Protein AF-A0A538Q6Z3-F1 (afdb_monomer)

Solvent-accessible surface area (backbone atoms only — not comparable to full-atom values): 11369 Å² total; per-residue (Å²): 137,87,86,71,87,77,91,62,85,85,82,80,78,98,57,71,60,51,82,47,63,72,42,82,45,69,35,58,85,88,48,96,42,60,45,36,80,45,78,36,78,36,42,39,37,39,31,56,26,40,37,38,22,66,72,29,23,37,38,40,22,27,30,84,94,36,45,12,35,38,38,41,30,46,31,37,34,22,38,12,16,49,33,24,41,66,100,33,16,24,22,43,38,40,37,35,39,36,33,43,32,50,11,48,39,35,21,32,40,18,23,35,36,40,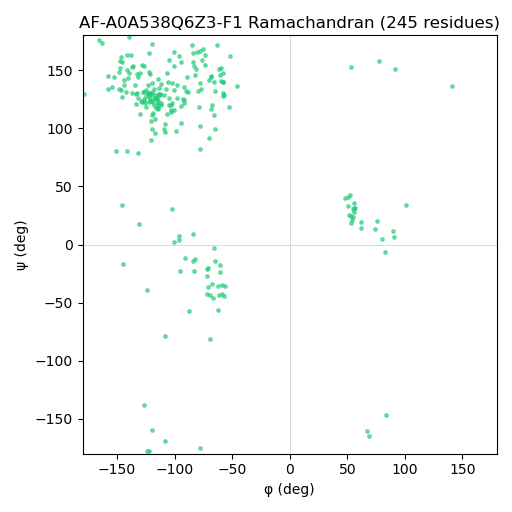36,41,31,46,27,38,37,30,50,15,16,35,96,80,27,27,35,31,36,30,26,21,86,36,92,91,35,39,9,35,42,36,40,32,49,25,38,32,31,50,10,38,22,25,36,35,35,21,32,26,19,42,44,40,38,10,38,94,94,53,55,3,52,24,36,28,33,70,12,52,29,21,23,34,36,43,32,59,96,56,25,33,59,59,29,36,38,18,63,31,34,35,34,49,68,36,99,76,22,38,88,80,6,36,55,97,60,82,43,76,48,69,34,64,36,78,81,46,76,54,29,47,56,24,26,39,70,77,26,30,41,32,49

Foldseek 3Di:
DDDDPPPDDPDDPPDQEDEAEAEEFEEDLVDPDESEEAEDLHEYEYENYEFHYAEAYYEFAYAQVRAYEYEYEQYEYENHAAEDDPVRHAHAYEYEAYEYEHYLEANEHEFYEYEYELYEQEHYHRPNYENHEAEYPDLVTAYEYEAANYEQAHALERYEWEARYAYECQDPVGANQYEQFHHFKESYEFYYPNTHLEYENANYAFYDPAPCHHNRRHNPDWDKDADQDDIDTRHNYHYHHNHIYTD

Structure (mmCIF, N/CA/C/O backbone):
data_AF-A0A538Q6Z3-F1
#
_entry.id   AF-A0A538Q6Z3-F1
#
loop_
_atom_site.group_PDB
_atom_site.id
_atom_site.type_symbol
_atom_site.label_atom_id
_atom_site.label_alt_id
_atom_site.label_comp_id
_atom_site.label_asym_id
_atom_site.label_entity_id
_atom_site.label_seq_id
_atom_site.pdbx_PDB_ins_code
_atom_site.Cartn_x
_atom_site.Cartn_y
_atom_site.Cartn_z
_atom_site.occupancy
_atom_site.B_iso_or_equiv
_atom_site.auth_seq_id
_atom_site.auth_comp_id
_atom_site.auth_asym_id
_atom_site.auth_atom_id
_atom_site.pdbx_PDB_model_num
ATOM 1 N N . MET A 1 1 ? -23.666 -18.437 18.361 1.00 37.28 1 MET A N 1
ATOM 2 C CA . MET A 1 1 ? -23.425 -17.323 17.423 1.00 37.28 1 MET A CA 1
ATOM 3 C C . MET A 1 1 ? -24.376 -16.200 17.809 1.00 37.28 1 MET A C 1
ATOM 5 O O . MET A 1 1 ? -25.579 -16.385 17.696 1.00 37.28 1 MET A O 1
ATOM 9 N N . ILE A 1 2 ? -23.875 -15.115 18.405 1.00 32.44 2 ILE A N 1
ATOM 10 C CA . ILE A 1 2 ? -24.708 -13.972 18.807 1.00 32.44 2 ILE A CA 1
ATOM 11 C C . ILE A 1 2 ? -24.554 -12.926 17.704 1.00 32.44 2 ILE A C 1
ATOM 13 O O . ILE A 1 2 ? -23.564 -12.204 17.684 1.00 32.44 2 ILE A O 1
ATOM 17 N N . SER A 1 3 ? -25.503 -12.872 16.772 1.00 36.25 3 SER A N 1
ATOM 18 C CA . SER A 1 3 ? -25.595 -11.756 15.828 1.00 36.25 3 SER A CA 1
ATOM 19 C C . SER A 1 3 ? -26.249 -10.582 16.557 1.00 36.25 3 SER A C 1
ATOM 21 O O . SER A 1 3 ? -27.366 -10.705 17.063 1.00 36.25 3 SER A O 1
ATOM 23 N N . ARG A 1 4 ? -25.534 -9.462 16.689 1.00 46.78 4 ARG A N 1
ATOM 24 C CA . ARG A 1 4 ? -26.108 -8.192 17.144 1.00 46.78 4 ARG A CA 1
ATOM 25 C C . ARG A 1 4 ? -26.081 -7.228 15.970 1.00 46.78 4 ARG A C 1
ATOM 27 O O . ARG A 1 4 ? -25.006 -6.913 15.472 1.00 46.78 4 ARG A O 1
ATOM 34 N N . ASN A 1 5 ? -27.245 -6.718 15.578 1.00 42.34 5 ASN A N 1
ATOM 35 C CA . ASN A 1 5 ? -27.321 -5.540 14.719 1.00 42.34 5 ASN A CA 1
ATOM 36 C C . ASN A 1 5 ? -26.751 -4.352 15.506 1.00 42.34 5 ASN A C 1
ATOM 38 O O . ASN A 1 5 ? -27.423 -3.799 16.378 1.00 42.34 5 ASN A O 1
ATOM 42 N N . LEU A 1 6 ? -25.490 -3.993 15.262 1.00 49.59 6 LEU A N 1
ATOM 43 C CA . LEU A 1 6 ? -24.857 -2.837 15.892 1.00 49.59 6 LEU A CA 1
ATOM 44 C C . LEU A 1 6 ? -25.342 -1.560 15.191 1.00 49.59 6 LEU A C 1
ATOM 46 O O . LEU A 1 6 ? -24.662 -1.008 14.339 1.00 49.59 6 LEU A O 1
ATOM 50 N N . ILE A 1 7 ? -26.523 -1.072 15.582 1.00 48.72 7 ILE A N 1
ATOM 51 C CA . ILE A 1 7 ? -26.983 0.305 15.290 1.00 48.72 7 ILE A CA 1
ATOM 52 C C . ILE A 1 7 ? -26.410 1.287 16.345 1.00 48.72 7 ILE A C 1
ATOM 54 O O . ILE A 1 7 ? -26.786 2.449 16.430 1.00 48.72 7 ILE A O 1
ATOM 58 N N . THR A 1 8 ? -25.483 0.834 17.194 1.00 53.69 8 THR A N 1
ATOM 59 C CA . THR A 1 8 ? -25.014 1.574 18.371 1.00 53.69 8 THR A CA 1
ATOM 60 C C . THR A 1 8 ? -23.509 1.793 18.344 1.00 53.69 8 THR A C 1
ATOM 62 O O . THR A 1 8 ? -22.743 0.837 18.224 1.00 53.69 8 THR A O 1
ATOM 65 N N . THR A 1 9 ? -23.089 3.039 18.566 1.00 57.22 9 THR A N 1
ATOM 66 C CA . THR A 1 9 ? -21.717 3.390 18.946 1.00 57.22 9 THR A CA 1
ATOM 67 C C . THR A 1 9 ? -21.293 2.570 20.166 1.00 57.22 9 THR A C 1
ATOM 69 O O . THR A 1 9 ? -21.881 2.709 21.239 1.00 57.22 9 THR A O 1
ATOM 72 N N . ILE A 1 10 ? -20.252 1.744 20.034 1.00 62.72 10 ILE A N 1
ATOM 73 C CA . ILE A 1 10 ? -19.578 1.146 21.193 1.00 62.72 10 ILE A CA 1
ATOM 74 C C . ILE A 1 10 ? -18.679 2.230 21.785 1.00 62.72 10 ILE A C 1
ATOM 76 O O . ILE A 1 10 ? -17.619 2.536 21.245 1.00 62.72 10 ILE A O 1
ATOM 80 N N . ASN A 1 11 ? -19.124 2.852 22.877 1.00 61.38 11 ASN A N 1
ATOM 81 C CA . ASN A 1 11 ? -18.321 3.834 23.596 1.00 61.38 11 ASN A CA 1
ATOM 82 C C . ASN A 1 11 ? -17.574 3.135 24.731 1.00 61.38 11 ASN A C 1
ATOM 84 O O . ASN A 1 11 ? -18.170 2.788 25.749 1.00 61.38 11 ASN A O 1
ATOM 88 N N . ALA A 1 12 ? -16.279 2.917 24.541 1.00 60.09 12 ALA A N 1
ATOM 89 C CA . ALA A 1 12 ? -15.432 2.304 25.544 1.00 60.09 12 ALA A CA 1
ATOM 90 C C . ALA A 1 12 ? -14.483 3.362 26.122 1.00 60.09 12 ALA A C 1
ATOM 92 O O . ALA A 1 12 ? -13.495 3.746 25.499 1.00 60.09 12 ALA A O 1
ATOM 93 N N . LYS A 1 13 ? -14.839 3.884 27.299 1.00 60.66 13 LYS A N 1
ATOM 94 C CA . LYS A 1 13 ? -14.057 4.890 28.029 1.00 60.66 13 LYS A CA 1
ATOM 95 C C . LYS A 1 13 ? -13.050 4.192 28.948 1.00 60.66 13 LYS A C 1
ATOM 97 O O . LYS A 1 13 ? -13.349 3.131 29.483 1.00 60.66 13 LYS A O 1
ATOM 102 N N . ASP A 1 14 ? -11.871 4.787 29.102 1.00 58.03 14 ASP A N 1
ATOM 103 C CA . ASP A 1 14 ? -10.833 4.388 30.070 1.00 58.03 14 ASP A CA 1
ATOM 104 C C . ASP A 1 14 ? -10.228 2.978 29.913 1.00 58.03 14 ASP A C 1
ATOM 106 O O . ASP A 1 14 ? -9.579 2.471 30.826 1.00 58.03 14 ASP A O 1
ATOM 110 N N . ILE A 1 15 ? -10.351 2.359 28.736 1.00 62.97 15 ILE A N 1
ATOM 111 C CA . ILE A 1 15 ? -9.642 1.115 28.403 1.00 62.97 15 ILE A CA 1
ATOM 112 C C . ILE A 1 15 ? -8.372 1.387 27.593 1.00 62.97 15 ILE A C 1
ATOM 114 O O . ILE A 1 15 ? -8.358 2.191 26.663 1.00 62.97 15 ILE A O 1
ATOM 118 N N . SER A 1 16 ? -7.284 0.693 27.935 1.00 73.94 16 SER A N 1
ATOM 119 C CA . SER A 1 16 ? -6.008 0.787 27.214 1.00 73.94 16 SER A CA 1
ATOM 120 C C . SER A 1 16 ? -6.049 0.110 25.842 1.00 73.94 16 SER A C 1
ATOM 122 O O . SER A 1 16 ? -5.291 0.500 24.954 1.00 73.94 16 SER A O 1
ATOM 124 N N . THR A 1 17 ? -6.912 -0.898 25.672 1.00 81.25 17 THR A N 1
ATOM 125 C CA . THR A 1 17 ? -7.113 -1.639 24.420 1.00 81.25 17 THR A CA 1
ATOM 126 C C . THR A 1 17 ? -8.573 -2.074 24.285 1.00 81.25 17 THR A C 1
ATOM 128 O O . THR A 1 17 ? -9.127 -2.629 25.233 1.00 81.25 17 THR A O 1
ATOM 131 N N . LEU A 1 18 ? -9.179 -1.862 23.113 1.00 85.00 18 LEU A N 1
ATOM 132 C CA . LEU A 1 18 ? -10.443 -2.497 22.717 1.00 85.00 18 LEU A CA 1
ATOM 133 C C . LEU A 1 18 ? -10.140 -3.629 21.733 1.00 85.00 18 LEU A C 1
ATOM 135 O O . LEU A 1 18 ? -9.593 -3.362 20.667 1.00 85.00 18 LEU A O 1
ATOM 139 N N . ASP A 1 19 ? -10.507 -4.860 22.083 1.00 88.75 19 ASP A N 1
ATOM 140 C CA . ASP A 1 19 ? -10.261 -6.052 21.268 1.00 88.75 19 ASP A CA 1
ATOM 141 C C . ASP A 1 19 ? -11.582 -6.659 20.773 1.00 88.75 19 ASP A C 1
ATOM 143 O O . ASP A 1 19 ? -12.448 -7.028 21.570 1.00 88.75 19 ASP A O 1
ATOM 147 N N . VAL A 1 20 ? -11.742 -6.741 19.452 1.00 89.19 20 VAL A N 1
ATOM 148 C CA . VAL A 1 20 ? -12.879 -7.367 18.772 1.00 89.19 20 VAL A CA 1
ATOM 149 C C . VAL A 1 20 ? -12.367 -8.587 18.014 1.00 89.19 20 VAL A C 1
ATOM 151 O O . VAL A 1 20 ? -11.491 -8.479 17.157 1.00 89.19 20 VAL A O 1
ATOM 154 N N . THR A 1 21 ? -12.917 -9.764 18.314 1.00 92.69 21 THR A N 1
ATOM 155 C CA . THR A 1 21 ? -12.466 -11.031 17.721 1.00 92.69 21 THR A CA 1
ATOM 156 C C . THR A 1 21 ? -13.636 -11.869 17.229 1.00 92.69 21 THR A C 1
ATOM 158 O O . THR A 1 21 ? -14.700 -11.846 17.848 1.00 92.69 21 THR A O 1
ATOM 161 N N . ASN A 1 22 ? -13.431 -12.627 16.144 1.00 92.50 22 ASN A N 1
ATOM 162 C CA . ASN A 1 22 ? -14.432 -13.540 15.574 1.00 92.50 22 ASN A CA 1
ATOM 163 C C . ASN A 1 22 ? -15.787 -12.856 15.318 1.00 92.50 22 ASN A C 1
ATOM 165 O O . ASN A 1 22 ? -16.841 -13.396 15.660 1.00 92.50 22 ASN A O 1
ATOM 169 N N . ALA A 1 23 ? -15.743 -11.633 14.785 1.00 88.44 23 ALA A N 1
ATOM 170 C CA . ALA A 1 23 ? -16.921 -10.816 14.545 1.00 88.44 23 ALA A CA 1
ATOM 171 C C . ALA A 1 23 ? -17.261 -10.757 13.054 1.00 88.44 23 ALA A C 1
ATOM 173 O O . ALA A 1 23 ? -16.376 -10.582 12.219 1.00 88.44 23 ALA A O 1
ATOM 174 N N . ASP A 1 24 ? -18.554 -10.811 12.747 1.00 89.25 24 ASP A N 1
ATOM 175 C CA . ASP A 1 24 ? -19.093 -10.491 11.427 1.00 89.25 24 ASP A CA 1
ATOM 176 C C . ASP A 1 24 ? -19.805 -9.139 11.510 1.00 89.25 24 ASP A C 1
ATOM 178 O O . ASP A 1 24 ? -20.818 -8.991 12.198 1.00 89.25 24 ASP A O 1
ATOM 182 N N . ILE A 1 25 ? -19.249 -8.132 10.840 1.00 85.88 25 ILE A N 1
ATOM 183 C CA . ILE A 1 25 ? -19.737 -6.753 10.864 1.00 85.88 25 ILE A CA 1
ATOM 184 C C . ILE A 1 25 ? -20.239 -6.409 9.467 1.00 85.88 25 ILE A C 1
ATOM 186 O O . ILE A 1 25 ? -19.484 -6.398 8.499 1.00 85.88 25 ILE A O 1
ATOM 190 N N . THR A 1 26 ? -21.528 -6.116 9.349 1.00 84.94 26 THR A N 1
ATOM 191 C CA . THR A 1 26 ? -22.151 -5.757 8.071 1.00 84.94 26 THR A CA 1
ATOM 192 C C . THR A 1 26 ? -22.791 -4.382 8.190 1.00 84.94 26 THR A C 1
ATOM 194 O O . THR A 1 26 ? -23.576 -4.148 9.109 1.00 84.94 26 THR A O 1
ATOM 197 N N . ALA A 1 27 ? -22.454 -3.468 7.280 1.00 78.75 27 ALA A N 1
ATOM 198 C CA . ALA A 1 27 ? -23.147 -2.188 7.176 1.00 78.75 27 ALA A CA 1
ATOM 199 C C . ALA A 1 27 ? -24.582 -2.394 6.675 1.00 78.75 27 ALA A C 1
ATOM 201 O O . ALA A 1 27 ? -24.832 -3.245 5.821 1.00 78.75 27 ALA A O 1
ATOM 202 N N . ASP A 1 28 ? -25.522 -1.579 7.160 1.00 75.69 28 ASP A N 1
ATOM 203 C CA . ASP A 1 28 ? -26.875 -1.563 6.599 1.00 75.69 28 ASP A CA 1
ATOM 204 C C . ASP A 1 28 ? -26.817 -0.996 5.165 1.00 75.69 28 ASP A C 1
ATOM 206 O O . ASP A 1 28 ? -26.417 0.158 4.995 1.00 75.69 28 ASP A O 1
ATOM 210 N N . PRO A 1 29 ? -27.229 -1.752 4.128 1.00 71.81 29 PRO A N 1
ATOM 211 C CA . PRO A 1 29 ? -27.214 -1.292 2.737 1.00 71.81 29 PRO A CA 1
ATOM 212 C C . PRO A 1 29 ? -28.089 -0.061 2.481 1.00 71.81 29 PRO A C 1
ATOM 214 O O . PRO A 1 29 ? -27.907 0.622 1.477 1.00 71.81 29 PRO A O 1
ATOM 217 N N . ARG A 1 30 ? -29.029 0.244 3.381 1.00 73.25 30 ARG A N 1
ATOM 218 C CA . ARG A 1 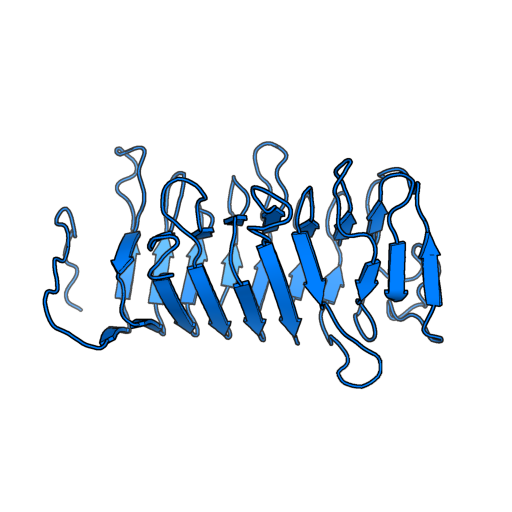30 ? -29.896 1.429 3.306 1.00 73.25 30 ARG A CA 1
ATOM 219 C C . ARG A 1 30 ? -29.235 2.675 3.892 1.00 73.25 30 ARG A C 1
ATOM 221 O O . ARG A 1 30 ? -29.725 3.779 3.672 1.00 73.25 30 ARG A O 1
ATOM 228 N N . CYS A 1 31 ? -28.139 2.506 4.626 1.00 64.94 31 CYS A N 1
ATOM 229 C CA . CYS A 1 31 ? -27.370 3.590 5.211 1.00 64.94 31 CYS A CA 1
ATOM 230 C C . CYS A 1 31 ? -26.10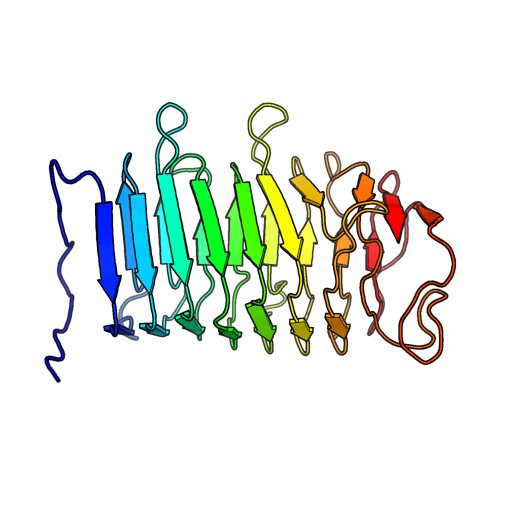5 3.812 4.378 1.00 64.94 31 CYS A C 1
ATOM 232 O O . CYS A 1 31 ? -25.212 2.965 4.321 1.00 64.94 31 CYS A O 1
ATOM 234 N N . ALA A 1 32 ? -25.996 4.987 3.758 1.00 63.78 32 ALA A N 1
ATOM 235 C CA . ALA A 1 32 ? -24.727 5.456 3.217 1.00 63.78 32 ALA A CA 1
ATOM 236 C C . ALA A 1 32 ? -23.811 5.796 4.404 1.00 63.78 32 ALA A C 1
ATOM 238 O O . ALA A 1 32 ? -23.893 6.882 4.972 1.00 63.78 32 ALA A O 1
ATOM 239 N N . GLY A 1 33 ? -23.006 4.834 4.852 1.00 64.50 33 GLY A N 1
ATOM 240 C CA . GLY A 1 33 ? -22.232 4.987 6.077 1.00 64.50 33 GLY A CA 1
ATOM 241 C C . GLY A 1 33 ? -21.125 3.958 6.242 1.00 64.50 33 GLY A C 1
ATOM 242 O O . GLY A 1 33 ? -20.954 3.047 5.432 1.00 64.50 33 GLY A O 1
ATOM 243 N N . LEU A 1 34 ? -20.358 4.151 7.312 1.00 73.56 34 LEU A N 1
ATOM 244 C CA . LEU A 1 34 ? -19.268 3.268 7.701 1.00 73.56 34 LEU A CA 1
ATOM 245 C C . LEU A 1 34 ? -19.817 2.019 8.387 1.00 73.56 34 LEU A C 1
ATOM 247 O O . LEU A 1 34 ? -20.696 2.136 9.239 1.00 73.56 34 LEU A O 1
ATOM 251 N N . ALA A 1 35 ? -19.260 0.844 8.081 1.00 78.12 35 ALA A N 1
ATOM 252 C CA . ALA A 1 35 ? -19.557 -0.363 8.861 1.00 78.12 35 ALA A CA 1
ATOM 253 C C . ALA A 1 35 ? -18.981 -0.257 10.285 1.00 78.12 35 ALA A C 1
ATOM 255 O O . ALA A 1 35 ? -19.568 -0.745 11.248 1.00 78.12 35 ALA A O 1
ATOM 256 N N . LEU A 1 36 ? -17.830 0.407 10.415 1.00 81.38 36 LEU A N 1
ATOM 257 C CA . LEU A 1 36 ? -17.123 0.613 11.666 1.00 81.38 36 LEU A CA 1
ATOM 258 C C . LEU A 1 36 ? -16.427 1.981 11.666 1.00 81.38 36 LEU A C 1
ATOM 260 O O . LEU A 1 36 ? -15.642 2.292 10.773 1.00 81.38 36 LEU A O 1
ATOM 264 N N . SER A 1 37 ? -16.675 2.786 12.697 1.00 82.31 37 SER A N 1
ATOM 265 C CA . SER A 1 37 ? -15.920 4.014 12.965 1.00 82.31 37 SER A CA 1
ATOM 266 C C . SER A 1 37 ? -15.231 3.895 14.320 1.00 82.31 37 SER A C 1
ATOM 268 O O . SER A 1 37 ? -15.875 3.645 15.340 1.00 82.31 37 SER A O 1
ATOM 270 N N . VAL A 1 38 ? -13.909 4.040 14.319 1.00 81.00 38 VAL A N 1
ATOM 271 C CA . VAL A 1 38 ? -13.043 3.920 15.488 1.00 81.00 38 VAL A CA 1
ATOM 272 C C . VAL A 1 38 ? -12.414 5.278 15.761 1.00 81.00 38 VAL A C 1
ATOM 274 O O . VAL A 1 38 ? -11.623 5.792 14.964 1.00 81.00 38 VAL A O 1
ATOM 277 N N . LYS A 1 39 ? -12.738 5.836 16.927 1.00 79.94 39 LYS A N 1
ATOM 278 C CA . LYS A 1 39 ? -12.106 7.040 17.460 1.00 79.94 39 LYS A CA 1
ATOM 279 C C . LYS A 1 39 ? -11.456 6.710 18.792 1.00 79.94 39 LYS A C 1
ATOM 281 O O . LYS A 1 39 ? -12.151 6.404 19.757 1.00 79.94 39 LYS A O 1
ATOM 286 N N . THR A 1 40 ? -10.130 6.731 18.838 1.00 75.69 40 THR A N 1
ATOM 287 C CA . THR A 1 40 ? -9.383 6.293 20.020 1.00 75.69 40 THR A CA 1
ATOM 288 C C . THR A 1 40 ? -8.031 6.994 20.119 1.00 75.69 40 THR A C 1
ATOM 290 O O . THR A 1 40 ? -7.380 7.239 19.110 1.00 75.69 40 THR A O 1
ATOM 293 N N . SER A 1 41 ? -7.602 7.295 21.346 1.00 74.00 41 SER A N 1
ATOM 294 C CA . SER A 1 41 ? -6.217 7.671 21.688 1.00 74.00 41 SER A CA 1
ATOM 295 C C . SER A 1 41 ? -5.400 6.473 22.197 1.00 74.00 41 SER A C 1
ATOM 297 O O . SER A 1 41 ? -4.267 6.616 22.661 1.00 74.00 41 SER A O 1
ATOM 299 N N . LYS A 1 42 ? -6.013 5.287 22.174 1.00 82.88 42 LYS A N 1
ATOM 300 C CA . LYS A 1 42 ? -5.523 4.008 22.692 1.00 82.88 42 LYS A CA 1
ATOM 301 C C . LYS A 1 42 ? -5.528 2.964 21.573 1.00 82.88 42 LYS A C 1
ATOM 303 O O . LYS A 1 42 ? -5.861 3.280 20.434 1.00 82.88 42 LYS A O 1
ATOM 308 N N . MET A 1 43 ? -5.157 1.723 21.876 1.00 87.56 43 MET A N 1
ATOM 309 C CA . MET A 1 43 ? -5.089 0.673 20.861 1.00 87.56 43 MET A CA 1
ATOM 310 C C . MET A 1 43 ? -6.476 0.091 20.553 1.00 87.56 43 MET A C 1
ATOM 312 O O . MET A 1 43 ? -7.226 -0.277 21.455 1.00 87.56 43 MET A O 1
ATOM 316 N N . PHE A 1 44 ? -6.810 -0.024 19.272 1.00 89.75 44 PHE A N 1
ATOM 317 C CA . PHE A 1 44 ? -7.927 -0.831 18.786 1.00 89.75 44 PHE A CA 1
ATOM 318 C C . PHE A 1 44 ? -7.394 -2.086 18.091 1.00 89.75 44 PHE A C 1
ATOM 320 O O . PHE A 1 44 ? -6.476 -2.000 17.278 1.00 89.75 44 PHE A O 1
ATOM 327 N N . MET A 1 45 ? -7.965 -3.248 18.385 1.00 92.62 45 MET A N 1
ATOM 328 C CA . MET A 1 45 ? -7.626 -4.504 17.726 1.00 92.62 45 MET A CA 1
ATOM 329 C C . MET A 1 45 ? -8.877 -5.147 17.135 1.00 92.62 45 MET A C 1
ATOM 331 O O . MET A 1 45 ? -9.894 -5.281 17.812 1.00 92.62 45 MET A O 1
ATOM 335 N N . LEU A 1 46 ? -8.773 -5.580 15.881 1.00 92.31 46 LEU A N 1
ATOM 336 C CA . LEU A 1 46 ? -9.769 -6.398 15.202 1.00 92.31 46 LEU A CA 1
ATOM 337 C C . LEU A 1 46 ? -9.089 -7.653 14.659 1.00 92.31 46 LEU A C 1
ATOM 339 O O . LEU A 1 46 ? -8.133 -7.545 13.892 1.00 92.31 46 LEU A O 1
ATOM 343 N N . LYS A 1 47 ? -9.550 -8.838 15.063 1.00 96.19 47 LYS A N 1
ATOM 344 C CA . LYS A 1 47 ? -8.903 -10.110 14.708 1.00 96.19 47 LYS A CA 1
ATOM 345 C C . LYS A 1 47 ? -9.903 -11.136 14.194 1.00 96.19 47 LYS A C 1
ATOM 347 O O . LYS A 1 47 ? -11.012 -11.221 14.723 1.00 96.19 47 LYS A O 1
ATOM 352 N N . ASN A 1 48 ? -9.498 -11.959 13.228 1.00 96.44 48 ASN A N 1
ATOM 353 C CA . ASN A 1 48 ? -10.271 -13.116 12.754 1.00 96.44 48 ASN A CA 1
ATOM 354 C C . ASN A 1 48 ? -11.725 -12.759 12.411 1.00 96.44 48 ASN A C 1
ATOM 356 O O . ASN A 1 48 ? -12.654 -13.444 12.826 1.00 96.44 48 ASN A O 1
ATOM 360 N N . SER A 1 49 ? -11.932 -11.612 11.773 1.00 93.94 49 SER A N 1
ATOM 361 C CA . SER A 1 49 ? -13.261 -11.023 11.601 1.00 93.94 49 SER A CA 1
ATOM 362 C C . SER A 1 49 ? -13.586 -10.807 10.126 1.00 93.94 49 SER A C 1
ATOM 364 O O . SER A 1 49 ? -12.703 -10.827 9.264 1.00 93.94 49 SER A O 1
ATOM 366 N N . SER A 1 50 ? -14.857 -10.573 9.822 1.00 91.94 50 SER A N 1
ATOM 367 C CA . SER A 1 50 ? -15.305 -10.136 8.506 1.00 91.94 50 SER A CA 1
ATOM 368 C C . SER A 1 50 ? -16.002 -8.781 8.604 1.00 91.94 50 SER A C 1
ATOM 370 O O . SER A 1 50 ? -16.739 -8.499 9.550 1.00 91.94 50 SER A O 1
ATOM 372 N N . ILE A 1 51 ? -15.726 -7.912 7.635 1.00 88.00 51 ILE A N 1
ATOM 373 C CA . ILE A 1 51 ? -16.381 -6.621 7.476 1.00 88.00 51 ILE A CA 1
ATOM 374 C C . ILE A 1 51 ? -16.880 -6.506 6.042 1.00 88.00 51 ILE A C 1
ATOM 376 O O . ILE A 1 51 ? -16.105 -6.571 5.084 1.00 88.00 51 ILE A O 1
ATOM 380 N N . VAL A 1 52 ? -18.183 -6.295 5.903 1.00 87.25 52 VAL A N 1
ATOM 381 C CA . VAL A 1 52 ? -18.846 -6.024 4.628 1.00 87.25 52 VAL A CA 1
ATOM 382 C C . VAL A 1 52 ? -19.485 -4.645 4.726 1.00 87.25 52 VAL A C 1
ATOM 384 O O . VAL A 1 52 ? -20.401 -4.434 5.519 1.00 87.25 52 VAL A O 1
ATOM 387 N N . GLY A 1 53 ? -18.983 -3.685 3.956 1.00 77.44 53 GLY A N 1
ATOM 388 C CA . GLY A 1 53 ? -19.535 -2.328 3.927 1.00 77.44 53 GLY A CA 1
ATOM 389 C C . GLY A 1 53 ? -20.283 -2.008 2.632 1.00 77.44 53 GLY A C 1
ATOM 390 O O . GLY A 1 53 ? -20.567 -2.894 1.828 1.00 77.44 53 GLY A O 1
ATOM 391 N N . THR A 1 54 ? -20.611 -0.725 2.452 1.00 72.81 54 THR A N 1
ATOM 392 C CA . THR A 1 54 ? -21.366 -0.210 1.290 1.00 72.81 54 THR A CA 1
ATOM 393 C C . THR A 1 54 ? -20.618 0.902 0.548 1.00 72.81 54 THR A C 1
ATOM 395 O O . THR A 1 54 ? -20.629 0.935 -0.680 1.00 72.81 54 THR A O 1
ATOM 398 N N . TYR A 1 55 ? -19.941 1.804 1.277 1.00 62.62 55 TYR A N 1
ATOM 399 C CA . TYR A 1 55 ? -19.166 2.913 0.687 1.00 62.62 55 TYR A CA 1
ATOM 400 C C . TYR A 1 55 ? -17.873 3.275 1.464 1.00 62.62 55 TYR A C 1
ATOM 402 O O . TYR A 1 55 ? -16.964 3.871 0.889 1.00 62.62 55 TYR A O 1
ATOM 410 N N . GLY A 1 56 ? -17.735 2.841 2.727 1.00 64.62 56 GLY A N 1
ATOM 411 C CA . GLY A 1 56 ? -16.486 2.815 3.510 1.00 64.62 56 GLY A CA 1
ATOM 412 C C . GLY A 1 56 ? -16.586 1.795 4.659 1.00 64.62 56 GLY A C 1
ATOM 413 O O . GLY A 1 56 ? -17.624 1.710 5.310 1.00 64.62 56 GLY A O 1
ATOM 414 N N . ALA A 1 57 ? -15.571 0.951 4.873 1.00 68.25 57 ALA A N 1
ATOM 415 C CA . ALA A 1 57 ? -15.696 -0.200 5.777 1.00 68.25 57 ALA A CA 1
ATOM 416 C C . ALA A 1 57 ? -15.362 0.219 7.198 1.00 68.25 57 ALA A C 1
ATOM 418 O O . ALA A 1 57 ? -16.150 0.080 8.127 1.00 68.25 57 ALA A O 1
ATOM 419 N N . ILE A 1 58 ? -14.151 0.740 7.333 1.00 81.88 58 ILE A N 1
ATOM 420 C CA . ILE A 1 58 ? -13.513 1.022 8.602 1.00 81.88 58 ILE A CA 1
ATOM 421 C C . ILE A 1 58 ? -12.946 2.421 8.481 1.00 81.88 58 ILE A C 1
ATOM 423 O O . ILE A 1 58 ? -12.107 2.660 7.617 1.00 81.88 58 ILE A O 1
ATOM 427 N N . GLN A 1 59 ? -13.368 3.324 9.353 1.00 85.75 59 GLN A N 1
ATOM 428 C CA . GLN A 1 59 ? -12.665 4.579 9.573 1.00 85.75 59 GLN A CA 1
ATOM 429 C C . GLN A 1 59 ? -11.916 4.493 10.895 1.00 85.75 59 GLN A C 1
ATOM 431 O O . GLN A 1 59 ? -12.524 4.211 11.925 1.00 85.75 59 GLN A O 1
ATOM 436 N N . ILE A 1 60 ? -10.612 4.750 10.877 1.00 85.00 60 ILE A N 1
ATOM 437 C CA . ILE A 1 60 ? -9.796 4.874 12.089 1.00 85.00 60 ILE A CA 1
ATOM 438 C C . ILE A 1 60 ? -9.281 6.305 12.172 1.00 85.00 60 ILE A C 1
ATOM 440 O O . ILE A 1 60 ? -8.694 6.819 11.221 1.00 85.00 60 ILE A O 1
ATOM 444 N N . SER A 1 61 ? -9.524 6.936 13.317 1.00 78.62 61 SER A N 1
ATOM 445 C CA . SER A 1 61 ? -9.319 8.369 13.517 1.00 78.62 61 SER A CA 1
ATOM 446 C C . SER A 1 61 ? -8.819 8.706 14.919 1.00 78.62 61 SER A C 1
ATOM 448 O O . SER A 1 61 ? -9.312 8.158 15.909 1.00 78.62 61 SER A O 1
ATOM 450 N N . GLY A 1 62 ? -7.848 9.616 15.005 1.00 77.56 62 GLY A N 1
ATOM 451 C CA . GLY A 1 62 ? -7.273 10.139 16.246 1.00 77.56 62 GLY A CA 1
ATOM 452 C C . GLY A 1 62 ? -7.309 11.669 16.312 1.00 77.56 62 GLY A C 1
ATOM 453 O O . GLY A 1 62 ? -8.296 12.317 15.974 1.00 77.56 62 GLY A O 1
ATOM 454 N N . THR A 1 63 ? -6.230 12.274 16.791 1.00 75.88 63 THR A N 1
ATOM 455 C CA . THR A 1 63 ? -5.952 13.713 16.667 1.00 75.88 63 THR A CA 1
ATOM 456 C C . THR A 1 63 ? -4.476 13.905 16.330 1.00 75.88 63 THR A C 1
ATOM 458 O O . THR A 1 63 ? -3.670 13.002 16.542 1.00 75.88 63 THR A O 1
ATOM 461 N N . ALA A 1 64 ? -4.081 15.084 15.839 1.00 74.31 64 ALA A N 1
ATOM 462 C CA . ALA A 1 64 ? -2.664 15.374 15.579 1.00 74.31 64 ALA A CA 1
ATOM 463 C C . ALA A 1 64 ? -1.779 15.187 16.830 1.00 74.31 64 ALA A C 1
ATOM 465 O O . ALA A 1 64 ? -0.661 14.692 16.735 1.00 74.31 64 ALA A O 1
ATOM 466 N N . SER A 1 65 ? -2.303 15.524 18.013 1.00 77.19 65 SER A N 1
ATOM 467 C CA . SER A 1 65 ? -1.624 15.341 19.302 1.00 77.19 65 SER A CA 1
ATOM 468 C C . SER A 1 65 ? -1.743 13.927 19.883 1.00 77.19 65 SER A C 1
ATOM 470 O O . SER A 1 65 ? -1.047 13.598 20.841 1.00 77.19 65 SER A O 1
ATOM 472 N N . SER A 1 66 ? -2.629 13.090 19.342 1.00 81.44 66 SER A N 1
ATOM 473 C CA . SER A 1 66 ? -2.866 11.725 19.805 1.00 81.44 66 SER A CA 1
ATOM 474 C C . SER A 1 66 ? -3.332 10.852 18.633 1.00 81.44 66 SER A C 1
ATOM 476 O O . SER A 1 66 ? -4.536 10.635 18.457 1.00 81.44 66 SER A O 1
ATOM 478 N N . PRO A 1 67 ? -2.390 10.383 17.791 1.00 83.38 67 PRO A N 1
ATOM 479 C CA . PRO A 1 67 ? -2.722 9.537 16.656 1.00 83.38 67 PRO A CA 1
ATOM 480 C C . PRO A 1 67 ? -3.453 8.275 17.115 1.00 83.38 67 PRO A C 1
ATOM 482 O O . PRO A 1 67 ? -3.071 7.662 18.118 1.00 83.38 67 PRO A O 1
ATOM 485 N N . ALA A 1 68 ? -4.475 7.859 16.369 1.00 86.44 68 ALA A N 1
ATOM 486 C CA . ALA A 1 68 ? -5.141 6.595 16.657 1.00 86.44 68 ALA A CA 1
ATOM 487 C C . ALA A 1 68 ? -4.203 5.430 16.366 1.00 86.44 68 ALA A C 1
ATOM 489 O O . ALA A 1 68 ? -3.441 5.466 15.402 1.00 86.44 68 ALA A O 1
ATOM 490 N N . GLN A 1 69 ? -4.279 4.382 17.179 1.00 89.44 69 GLN A N 1
ATOM 491 C CA . GLN A 1 69 ? -3.490 3.173 16.982 1.00 89.44 69 GLN A CA 1
ATOM 492 C C . GLN A 1 69 ? -4.425 1.997 16.755 1.00 89.44 69 GLN A C 1
ATOM 494 O O . GLN A 1 69 ? -5.318 1.748 17.565 1.00 89.44 69 GLN A O 1
ATOM 499 N N . ALA A 1 70 ? -4.221 1.271 15.661 1.00 91.31 70 ALA A N 1
ATOM 500 C CA . ALA A 1 70 ? -5.061 0.138 15.317 1.00 91.31 70 ALA A CA 1
ATOM 501 C C . ALA A 1 70 ? -4.261 -1.036 14.748 1.00 91.31 70 ALA A C 1
ATOM 503 O O . ALA A 1 70 ? -3.314 -0.860 13.977 1.00 91.31 70 ALA A O 1
ATOM 504 N N . MET A 1 71 ? -4.688 -2.245 15.101 1.00 94.50 71 MET A N 1
ATOM 505 C CA . MET A 1 71 ? -4.224 -3.490 14.503 1.00 94.50 71 MET A CA 1
ATOM 506 C C . MET A 1 71 ? -5.405 -4.264 13.927 1.00 94.50 71 MET A C 1
ATOM 508 O O . MET A 1 71 ? -6.393 -4.506 14.616 1.00 94.50 71 MET A O 1
ATOM 512 N N . ILE A 1 72 ? -5.283 -4.677 12.671 1.00 94.31 72 ILE A N 1
ATOM 513 C CA . ILE A 1 72 ? -6.248 -5.539 11.990 1.00 94.31 72 ILE A CA 1
ATOM 514 C C . ILE A 1 72 ? -5.519 -6.828 11.617 1.00 94.31 72 ILE A C 1
ATOM 516 O O . ILE A 1 72 ? -4.520 -6.787 10.906 1.00 94.31 72 ILE A O 1
ATOM 520 N N . ILE A 1 73 ? -5.976 -7.971 12.118 1.00 98.06 73 ILE A N 1
ATOM 521 C CA . ILE A 1 73 ? -5.287 -9.255 11.950 1.00 98.06 73 ILE A CA 1
ATOM 522 C C . ILE A 1 73 ? -6.262 -10.273 11.371 1.00 98.06 73 ILE A C 1
ATOM 524 O O . ILE A 1 73 ? -7.389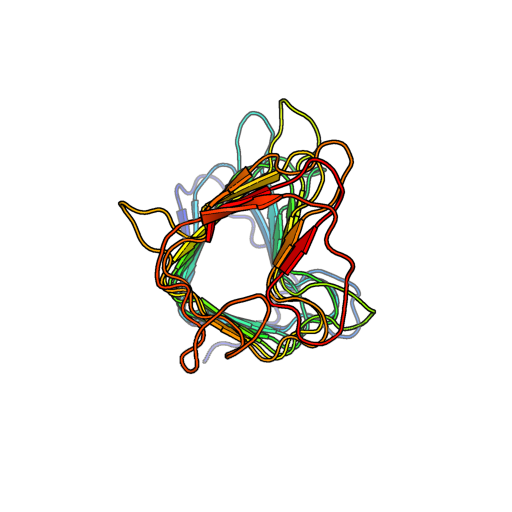 -10.383 11.853 1.00 98.06 73 ILE A O 1
ATOM 528 N N . ASP A 1 74 ? -5.854 -10.987 10.324 1.00 98.12 74 ASP A N 1
ATOM 529 C CA . ASP A 1 74 ? -6.612 -12.092 9.722 1.00 98.12 74 ASP A CA 1
ATOM 530 C C . ASP A 1 74 ? -8.086 -11.741 9.473 1.00 98.12 74 ASP A C 1
ATOM 532 O O . ASP A 1 74 ? -9.008 -12.516 9.715 1.00 98.12 74 ASP A O 1
ATOM 536 N N . THR A 1 75 ? -8.309 -10.505 9.029 1.00 94.88 75 THR A N 1
ATOM 537 C CA . THR A 1 75 ? -9.640 -9.934 8.838 1.00 94.88 75 THR A CA 1
ATOM 538 C C . THR A 1 75 ? -9.911 -9.732 7.360 1.00 94.88 75 THR A C 1
ATOM 540 O O . THR A 1 75 ? -9.051 -9.280 6.600 1.00 94.88 75 THR A O 1
ATOM 543 N N . THR A 1 76 ? -11.128 -10.064 6.952 1.00 94.44 76 THR A N 1
ATOM 544 C CA . THR A 1 76 ? -11.604 -9.855 5.589 1.00 94.44 76 THR A CA 1
ATOM 545 C C . THR A 1 76 ? -12.421 -8.571 5.517 1.00 94.44 76 THR A C 1
ATOM 547 O O . THR A 1 76 ? -13.373 -8.408 6.269 1.00 94.44 76 THR A O 1
ATOM 550 N N . VAL A 1 77 ? -12.072 -7.670 4.604 1.00 91.69 77 VAL A N 1
ATOM 551 C CA . VAL A 1 77 ? -12.753 -6.395 4.362 1.00 91.69 77 VAL A CA 1
ATOM 552 C C . VAL A 1 77 ? -13.232 -6.359 2.915 1.00 91.69 77 VAL A C 1
ATOM 554 O O . VAL A 1 77 ? -12.433 -6.547 1.993 1.00 91.69 77 VAL A O 1
ATOM 557 N N . SER A 1 78 ? -14.532 -6.142 2.716 1.00 90.19 78 SER A N 1
ATOM 558 C CA . SER A 1 78 ? -15.137 -6.196 1.386 1.00 90.19 78 SER A CA 1
ATOM 559 C C . SER A 1 78 ? -16.291 -5.239 1.151 1.00 90.19 78 SER A C 1
ATOM 561 O O . SER A 1 78 ? -16.902 -4.732 2.096 1.00 90.19 78 SER A O 1
ATOM 563 N N . ASN A 1 79 ? -16.579 -5.004 -0.136 1.00 82.06 79 ASN A N 1
ATOM 564 C CA . ASN A 1 79 ? -17.592 -4.057 -0.621 1.00 82.06 79 ASN A CA 1
ATOM 565 C C . ASN A 1 79 ? -17.394 -2.636 -0.062 1.00 82.06 79 ASN A C 1
ATOM 567 O O . ASN A 1 79 ? -18.320 -1.832 0.036 1.00 82.06 79 ASN A O 1
ATOM 571 N N . SER A 1 80 ? -16.174 -2.339 0.389 1.00 71.50 80 SER A N 1
ATOM 572 C CA . SER A 1 80 ? -15.831 -1.195 1.212 1.00 71.50 80 SER A CA 1
ATOM 573 C C . SER A 1 80 ? -14.327 -1.103 1.539 1.00 71.50 80 SER A C 1
ATOM 575 O O . SER A 1 80 ? -13.730 -2.060 2.016 1.00 71.50 80 SER A O 1
ATOM 577 N N . GLY A 1 81 ? -13.693 0.054 1.325 1.00 72.75 81 GLY A N 1
ATOM 578 C CA . GLY A 1 81 ? -12.269 0.264 1.649 1.00 72.75 81 GLY A CA 1
ATOM 579 C C . GLY A 1 81 ? -12.001 0.568 3.133 1.00 72.75 81 GLY A C 1
ATOM 580 O O . GLY A 1 81 ? -12.912 0.922 3.881 1.00 72.75 81 GLY A O 1
ATOM 581 N N . ILE A 1 82 ? -10.739 0.479 3.560 1.00 76.06 82 ILE A N 1
ATOM 582 C CA . ILE A 1 82 ? -10.272 0.954 4.878 1.00 76.06 82 ILE A CA 1
ATOM 583 C C . ILE A 1 82 ? -9.825 2.410 4.746 1.00 76.06 82 ILE A C 1
ATOM 585 O O . ILE A 1 82 ? -9.065 2.729 3.838 1.00 76.06 82 ILE A O 1
ATOM 589 N N . ALA A 1 83 ? -10.253 3.288 5.647 1.00 74.69 83 ALA A N 1
ATOM 590 C CA . ALA A 1 83 ? -9.902 4.700 5.625 1.00 74.69 83 ALA A CA 1
ATOM 591 C C . ALA A 1 83 ? -9.212 5.156 6.927 1.00 74.69 83 ALA A C 1
ATOM 593 O O . ALA A 1 83 ? -9.731 4.956 8.026 1.00 74.69 83 ALA A O 1
ATOM 594 N N . SER A 1 84 ? -8.076 5.840 6.795 1.00 68.00 84 SER A N 1
ATOM 595 C CA . SER A 1 84 ? -7.565 6.804 7.776 1.00 68.00 84 SER A CA 1
ATOM 596 C C . SER A 1 84 ? -7.640 8.191 7.138 1.00 68.00 84 SER A C 1
ATOM 598 O O . SER A 1 84 ? -7.108 8.408 6.049 1.00 68.00 84 SER A O 1
ATOM 600 N N . THR A 1 85 ? -8.388 9.115 7.739 1.00 59.19 85 THR A N 1
ATOM 601 C CA . THR A 1 85 ? -8.751 10.396 7.102 1.00 59.19 85 THR A CA 1
ATOM 602 C C . THR A 1 85 ? -8.140 11.604 7.812 1.00 59.19 85 THR A C 1
ATOM 604 O O . THR A 1 85 ? -8.120 11.653 9.041 1.00 59.19 85 THR A O 1
ATOM 607 N N . VAL A 1 86 ? -7.727 12.608 7.024 1.00 48.12 86 VAL A N 1
ATOM 608 C CA . VAL A 1 86 ? -7.066 13.862 7.462 1.00 48.12 86 VAL A CA 1
ATOM 609 C C . VAL A 1 86 ? -7.899 14.646 8.476 1.00 48.12 86 VAL A C 1
ATOM 611 O O . VAL A 1 86 ? -7.381 15.047 9.516 1.00 48.12 86 VAL A O 1
ATOM 614 N N . ASP A 1 87 ? -9.209 14.783 8.240 1.00 49.19 87 ASP A N 1
ATOM 615 C CA . ASP A 1 87 ? -10.121 15.586 9.084 1.00 49.19 87 ASP A CA 1
ATOM 616 C C . ASP A 1 87 ? -10.307 15.025 10.501 1.00 49.19 87 ASP A C 1
ATOM 618 O O . ASP A 1 87 ? -10.993 15.589 11.353 1.00 49.19 87 ASP A O 1
ATOM 622 N N . SER A 1 88 ? -9.692 13.876 10.753 1.00 51.03 88 SER A N 1
ATOM 623 C CA . SER A 1 88 ? -9.857 13.080 11.947 1.00 51.03 88 SER A CA 1
ATOM 624 C C . SER A 1 88 ? -8.511 12.670 12.555 1.00 51.03 88 SER A C 1
ATOM 626 O O . SER A 1 88 ? -8.474 11.749 13.356 1.00 51.03 88 SER A O 1
ATOM 628 N N . GLY A 1 89 ? -7.412 13.340 12.179 1.00 65.50 89 GLY A N 1
ATOM 629 C CA . GLY A 1 89 ? -6.062 13.128 12.713 1.00 65.50 89 GLY A CA 1
ATOM 630 C C . GLY A 1 89 ? -5.333 11.884 12.173 1.00 65.50 89 GLY A C 1
ATOM 631 O O . GLY A 1 89 ? -5.975 10.938 11.716 1.00 65.50 89 GLY A O 1
ATOM 632 N N . PRO A 1 90 ? -3.985 11.863 12.240 1.00 78.62 90 PRO A N 1
ATOM 633 C CA . PRO A 1 90 ? -3.173 10.751 11.749 1.00 78.62 90 PRO A CA 1
ATOM 634 C C . PRO A 1 90 ? -3.486 9.444 12.489 1.00 78.62 90 PRO A C 1
ATOM 636 O O . PRO A 1 90 ? -3.828 9.441 13.676 1.00 78.62 90 PRO A O 1
ATOM 639 N N . ALA A 1 91 ? -3.304 8.320 11.798 1.00 84.50 91 ALA A N 1
ATOM 640 C CA . ALA A 1 91 ? -3.413 6.987 12.381 1.00 84.50 91 ALA A CA 1
ATOM 641 C C . ALA A 1 91 ? -2.111 6.195 12.202 1.00 84.50 91 ALA A C 1
ATOM 643 O O . ALA A 1 91 ? -1.395 6.349 11.213 1.00 84.50 91 ALA A O 1
ATOM 644 N N . ILE A 1 92 ? -1.821 5.323 13.163 1.00 90.50 92 ILE A N 1
ATOM 645 C CA . ILE A 1 92 ? -0.806 4.277 13.073 1.00 90.50 92 ILE A CA 1
ATOM 646 C C . ILE A 1 92 ? -1.554 2.950 12.974 1.00 90.50 92 ILE A C 1
ATOM 648 O O . ILE A 1 92 ? -2.098 2.446 13.958 1.00 90.50 92 ILE A O 1
ATOM 652 N N . LEU A 1 93 ? -1.601 2.399 11.768 1.00 92.69 93 LEU A N 1
ATOM 653 C CA . LEU A 1 93 ? -2.364 1.205 11.438 1.00 92.69 93 LEU A CA 1
ATOM 654 C C . LEU A 1 93 ? -1.425 0.079 11.008 1.00 92.69 93 LEU A C 1
ATOM 656 O O . LEU A 1 93 ? -0.596 0.238 10.115 1.00 92.69 93 LEU A O 1
ATOM 660 N N . THR A 1 94 ? -1.576 -1.086 11.625 1.00 96.19 94 THR A N 1
ATOM 661 C CA . THR A 1 94 ? -0.906 -2.315 11.192 1.00 96.19 94 THR A CA 1
ATOM 662 C C . THR A 1 94 ? -1.947 -3.337 10.759 1.00 96.19 94 THR A C 1
ATOM 664 O O . THR A 1 94 ? -2.850 -3.653 11.528 1.00 96.19 94 THR A O 1
ATOM 667 N N . ILE A 1 95 ? -1.817 -3.869 9.545 1.00 96.75 95 ILE A N 1
ATOM 668 C CA . ILE A 1 95 ? -2.668 -4.940 9.024 1.00 96.75 95 ILE A CA 1
ATOM 669 C C . ILE A 1 95 ? -1.801 -6.166 8.749 1.00 96.75 95 ILE A C 1
ATOM 671 O O . ILE A 1 95 ? -0.792 -6.068 8.049 1.00 96.75 95 ILE A O 1
ATOM 675 N N . ILE A 1 96 ? -2.176 -7.309 9.318 1.00 98.56 96 ILE A N 1
ATOM 676 C CA . ILE A 1 96 ? -1.438 -8.569 9.201 1.00 98.56 96 ILE A CA 1
ATOM 677 C C . ILE A 1 96 ? -2.392 -9.654 8.716 1.00 98.56 96 ILE A C 1
ATOM 679 O O . ILE A 1 96 ? -3.422 -9.885 9.342 1.00 98.56 96 ILE A O 1
ATOM 683 N N . GLY A 1 97 ? -2.046 -10.336 7.629 1.00 98.38 97 GLY A N 1
ATOM 684 C CA . GLY A 1 97 ? -2.903 -11.372 7.066 1.00 98.38 97 GLY A CA 1
ATOM 685 C C . GLY A 1 97 ? -4.207 -10.810 6.498 1.00 98.38 97 GLY A C 1
ATOM 686 O O . GLY A 1 97 ? -4.341 -9.616 6.214 1.00 98.38 97 GLY A O 1
ATOM 687 N N . GLY A 1 98 ? -5.198 -11.682 6.348 1.00 97.06 98 GLY A N 1
ATOM 688 C CA . GLY A 1 98 ? -6.525 -11.285 5.887 1.00 97.06 98 GLY A CA 1
ATOM 689 C C . GLY A 1 98 ? -6.579 -10.836 4.424 1.00 97.06 98 GLY A C 1
ATOM 690 O O . GLY A 1 98 ? -5.692 -11.114 3.607 1.00 97.06 98 GLY A O 1
ATOM 691 N N . LYS A 1 99 ? -7.685 -10.175 4.074 1.00 96.44 99 LYS A N 1
ATOM 692 C CA . LYS A 1 99 ? -8.041 -9.888 2.682 1.00 96.44 99 LYS A CA 1
ATOM 693 C C . LYS A 1 99 ? -8.800 -8.570 2.542 1.00 96.44 99 LYS A C 1
ATOM 695 O O . LYS A 1 99 ? -9.756 -8.342 3.266 1.00 96.44 99 LYS A O 1
ATOM 700 N N . ILE A 1 100 ? -8.426 -7.741 1.572 1.00 94.81 100 ILE A N 1
ATOM 701 C CA . ILE A 1 100 ? -9.117 -6.504 1.179 1.00 94.81 100 ILE A CA 1
ATOM 702 C C . ILE A 1 100 ? -9.600 -6.691 -0.260 1.00 94.81 100 ILE A C 1
ATOM 704 O O . ILE A 1 100 ? -8.776 -6.735 -1.179 1.00 94.81 100 ILE A O 1
ATOM 708 N N . PHE A 1 101 ? -10.907 -6.852 -0.479 1.00 94.25 101 PHE A N 1
ATOM 709 C CA . PHE A 1 101 ? -11.395 -7.222 -1.809 1.00 94.25 101 PHE A CA 1
ATOM 710 C C . PHE A 1 101 ? -12.759 -6.675 -2.213 1.00 94.25 101 PHE A C 1
ATOM 712 O O . PHE A 1 101 ? -13.597 -6.377 -1.372 1.00 94.25 101 PHE A O 1
ATOM 719 N N . ASN A 1 102 ? -13.001 -6.623 -3.525 1.00 91.38 102 ASN A N 1
ATOM 720 C CA . ASN A 1 102 ? -14.271 -6.182 -4.111 1.00 91.38 102 ASN A CA 1
ATOM 721 C C . ASN A 1 102 ? -14.694 -4.776 -3.657 1.00 91.38 102 ASN A C 1
ATOM 723 O O . ASN A 1 102 ? -15.872 -4.497 -3.438 1.00 91.38 102 ASN A O 1
ATOM 727 N N . ASN A 1 103 ? -13.722 -3.884 -3.465 1.00 86.44 103 ASN A N 1
ATOM 728 C CA . ASN A 1 103 ? -13.995 -2.532 -3.001 1.00 86.44 103 ASN A CA 1
ATOM 729 C C . ASN A 1 103 ? -14.172 -1.584 -4.188 1.00 86.44 103 ASN A C 1
ATOM 731 O O . ASN A 1 103 ? -13.294 -1.456 -5.049 1.00 86.44 103 ASN A O 1
ATOM 735 N N . MET A 1 104 ? -15.311 -0.883 -4.207 1.00 83.81 104 MET A N 1
ATOM 736 C CA . MET A 1 104 ? -15.593 0.129 -5.229 1.00 83.81 104 MET A CA 1
ATOM 737 C C . MET A 1 104 ? -14.743 1.392 -5.079 1.00 83.81 104 MET A C 1
ATOM 739 O O . MET A 1 104 ? -14.615 2.148 -6.028 1.00 83.81 104 MET A O 1
ATOM 743 N N . SER A 1 105 ? -14.184 1.629 -3.898 1.00 83.44 105 SER A N 1
ATOM 744 C CA . SER A 1 105 ? -13.325 2.773 -3.601 1.00 83.44 105 SER A CA 1
ATOM 745 C C . SER A 1 105 ? -12.016 2.272 -3.011 1.00 83.44 105 SER A C 1
ATOM 747 O O . SER A 1 105 ? -11.977 1.207 -2.389 1.00 83.44 105 SER A O 1
ATOM 749 N N . ALA A 1 106 ? -10.956 3.060 -3.177 1.00 87.69 106 ALA A N 1
ATOM 750 C CA . ALA A 1 106 ? -9.669 2.770 -2.562 1.00 87.69 106 ALA A CA 1
ATOM 751 C C . ALA A 1 106 ? -9.780 2.666 -1.036 1.00 87.69 106 ALA A C 1
ATOM 753 O O . ALA A 1 106 ? -10.532 3.414 -0.402 1.00 87.69 106 ALA A O 1
ATOM 754 N N . SER A 1 107 ? -8.952 1.807 -0.441 1.00 90.81 107 SER A N 1
ATOM 755 C CA . SER A 1 107 ? -8.548 2.008 0.948 1.00 90.81 107 SER A CA 1
ATOM 756 C C . SER A 1 107 ? -7.664 3.254 1.006 1.00 90.81 107 SER A C 1
ATOM 758 O O . SER A 1 107 ? -6.622 3.304 0.351 1.00 90.81 107 SER A O 1
ATOM 760 N N . GLN A 1 108 ? -8.116 4.283 1.717 1.00 90.00 108 GLN A N 1
ATOM 761 C CA . GLN A 1 108 ? -7.476 5.594 1.757 1.00 90.00 108 GLN A CA 1
ATOM 762 C C . GLN A 1 108 ? -6.655 5.735 3.030 1.00 90.00 108 GLN A C 1
ATOM 764 O O . GLN A 1 108 ? -7.206 5.785 4.124 1.00 90.00 108 GLN A O 1
ATOM 769 N N . PHE A 1 109 ? -5.346 5.860 2.884 1.00 91.25 109 PHE A N 1
ATOM 770 C CA . PHE A 1 109 ? -4.439 6.107 3.990 1.00 91.25 109 PHE A CA 1
ATOM 771 C C . PHE A 1 109 ? -3.926 7.532 3.906 1.00 91.25 109 PHE A C 1
ATOM 773 O O . PHE A 1 109 ? -3.004 7.840 3.146 1.00 91.25 109 PHE A O 1
ATOM 780 N N . ARG A 1 110 ? -4.583 8.413 4.659 1.00 89.38 110 ARG A N 1
ATOM 781 C CA . ARG A 1 110 ? -4.220 9.820 4.741 1.00 89.38 110 ARG A CA 1
ATOM 782 C C . ARG A 1 110 ? -3.627 10.140 6.094 1.00 89.38 110 ARG A C 1
ATOM 784 O O . ARG A 1 110 ? -4.248 9.833 7.110 1.00 89.38 110 ARG A O 1
ATOM 791 N N . ASP A 1 111 ? -2.459 10.767 6.052 1.00 88.69 111 ASP A N 1
ATOM 792 C CA . ASP A 1 111 ? -1.588 11.075 7.185 1.00 88.69 111 ASP A CA 1
ATOM 793 C C . ASP A 1 111 ? -1.227 9.861 8.070 1.00 88.69 111 ASP A C 1
ATOM 795 O O . ASP A 1 111 ? -1.946 8.870 8.196 1.00 88.69 111 ASP A O 1
ATOM 799 N N . GLY A 1 112 ? -0.070 9.926 8.724 1.00 89.25 112 GLY A N 1
ATOM 800 C CA . GLY A 1 112 ? 0.379 8.884 9.644 1.00 89.25 112 GLY A CA 1
ATOM 801 C C . GLY A 1 112 ? 1.070 7.710 8.950 1.00 89.25 112 GLY A C 1
ATOM 802 O O . GLY A 1 112 ? 1.829 7.878 7.992 1.00 89.25 112 GLY A O 1
ATOM 803 N N . LYS A 1 113 ? 0.895 6.504 9.495 1.00 91.81 113 LYS A N 1
ATOM 804 C CA . LYS A 1 113 ? 1.656 5.319 9.089 1.00 91.81 113 LYS A CA 1
ATOM 805 C C . LYS A 1 113 ? 0.775 4.092 8.965 1.00 91.81 113 LYS A C 1
ATOM 807 O O . LYS A 1 113 ? 0.091 3.709 9.909 1.00 91.81 113 LYS A O 1
ATOM 812 N N . VAL A 1 114 ? 0.899 3.411 7.835 1.00 95.06 114 VAL A N 1
ATOM 813 C CA . VAL A 1 114 ? 0.295 2.109 7.574 1.00 95.06 114 VAL A CA 1
ATOM 814 C C . VAL A 1 114 ? 1.382 1.079 7.324 1.00 95.06 114 VAL A C 1
ATOM 816 O O . VAL A 1 114 ? 2.329 1.305 6.576 1.00 95.06 114 VAL A O 1
ATOM 819 N N . THR A 1 115 ? 1.249 -0.075 7.965 1.00 97.88 115 THR A N 1
ATOM 820 C CA . THR A 1 115 ? 2.086 -1.250 7.723 1.00 97.88 115 THR A CA 1
ATOM 821 C C . THR A 1 115 ? 1.199 -2.416 7.319 1.00 97.88 115 THR A C 1
ATOM 823 O O . THR A 1 115 ? 0.313 -2.791 8.080 1.00 97.88 115 THR A O 1
ATOM 826 N N . LEU A 1 116 ? 1.445 -3.004 6.151 1.00 98.50 116 LEU A N 1
ATOM 827 C CA . LEU A 1 116 ? 0.747 -4.189 5.658 1.00 98.50 116 LEU A CA 1
ATOM 828 C C . LEU A 1 116 ? 1.718 -5.368 5.606 1.00 98.50 116 LEU A C 1
ATOM 830 O O . LEU A 1 116 ? 2.816 -5.262 5.054 1.00 98.50 116 LEU A O 1
ATOM 834 N N . LYS A 1 117 ? 1.317 -6.497 6.184 1.00 98.81 117 LYS A N 1
ATOM 835 C CA . LYS A 1 117 ? 2.093 -7.737 6.172 1.00 98.81 117 LYS A CA 1
ATOM 836 C C . LYS A 1 117 ? 1.211 -8.901 5.760 1.00 98.81 117 LYS A C 1
ATOM 838 O O . LYS A 1 117 ? 0.192 -9.134 6.396 1.00 98.81 117 LYS A O 1
ATOM 843 N N . ASN A 1 118 ? 1.613 -9.655 4.742 1.00 98.81 118 ASN A N 1
ATOM 844 C CA . ASN A 1 118 ? 0.907 -10.865 4.302 1.00 98.81 118 ASN A CA 1
ATOM 845 C C . ASN A 1 118 ? -0.583 -10.638 3.969 1.00 98.81 118 ASN A C 1
ATOM 847 O O . ASN A 1 118 ? -1.404 -11.530 4.154 1.00 98.81 118 ASN A O 1
ATOM 851 N N . VAL A 1 119 ? -0.945 -9.439 3.501 1.00 98.62 119 VAL A N 1
ATOM 852 C CA . VAL A 1 119 ? -2.334 -9.086 3.169 1.00 98.62 119 VAL A CA 1
ATOM 853 C C . VAL A 1 119 ? -2.611 -9.387 1.699 1.00 98.62 119 VAL A C 1
ATOM 855 O O . VAL A 1 119 ? -1.813 -9.025 0.828 1.00 98.62 119 VAL A O 1
ATOM 858 N N . ARG A 1 120 ? -3.760 -10.003 1.398 1.00 98.50 120 ARG A N 1
ATOM 859 C CA . ARG A 1 120 ? -4.250 -10.151 0.020 1.00 98.50 120 ARG A CA 1
ATOM 860 C C . ARG A 1 120 ? -5.170 -8.990 -0.358 1.00 98.50 120 ARG A C 1
ATOM 862 O O . ARG A 1 120 ? -6.197 -8.785 0.272 1.00 98.50 120 ARG A O 1
ATOM 869 N N . ILE A 1 121 ? -4.831 -8.257 -1.408 1.00 98.12 121 ILE A N 1
ATOM 870 C CA . ILE A 1 121 ? -5.551 -7.089 -1.920 1.00 98.12 121 ILE A CA 1
ATOM 871 C C . ILE A 1 121 ? -5.958 -7.393 -3.361 1.00 98.12 121 ILE A C 1
ATOM 873 O O . ILE A 1 121 ? -5.109 -7.408 -4.255 1.00 98.12 121 ILE A O 1
ATOM 877 N N . GLU A 1 122 ? -7.241 -7.665 -3.599 1.00 96.94 122 GLU A N 1
ATOM 878 C CA . GLU A 1 122 ? -7.684 -8.079 -4.934 1.00 96.94 122 GLU A CA 1
ATOM 879 C C . GLU A 1 122 ? -9.067 -7.614 -5.365 1.00 96.94 122 GLU A C 1
ATOM 881 O O . GLU A 1 122 ? -9.934 -7.363 -4.534 1.00 96.94 122 GLU A O 1
ATOM 886 N N . ALA A 1 123 ? -9.295 -7.558 -6.678 1.00 94.69 123 ALA A N 1
ATOM 887 C CA . ALA A 1 123 ? -10.593 -7.202 -7.253 1.00 94.69 123 ALA A CA 1
ATOM 888 C C . ALA A 1 123 ? -11.121 -5.839 -6.764 1.00 94.69 123 ALA A C 1
ATOM 890 O O . ALA A 1 123 ? -12.324 -5.648 -6.618 1.00 94.69 123 ALA A O 1
ATOM 891 N N . ASN A 1 124 ? -10.230 -4.888 -6.465 1.00 93.50 124 ASN A N 1
ATOM 892 C CA . ASN A 1 124 ? -10.595 -3.536 -6.044 1.00 93.50 124 ASN A CA 1
ATOM 893 C C . ASN A 1 124 ? -10.471 -2.532 -7.195 1.00 93.50 124 ASN A C 1
ATOM 895 O O . ASN A 1 124 ? -9.804 -2.779 -8.202 1.00 93.50 124 ASN A O 1
ATOM 899 N N . GLY A 1 125 ? -11.050 -1.349 -7.001 1.00 85.31 125 GLY A N 1
ATOM 900 C CA . GLY A 1 125 ? -10.935 -0.246 -7.953 1.00 85.31 125 GLY A CA 1
ATOM 901 C C . GLY A 1 125 ? -12.161 -0.078 -8.842 1.00 85.31 125 GLY A C 1
ATOM 902 O O . GLY A 1 125 ? -12.048 0.353 -9.996 1.00 85.31 125 GLY A O 1
ATOM 903 N N . GLY A 1 126 ? -13.347 -0.365 -8.292 1.00 75.56 126 GLY A N 1
ATOM 904 C CA . GLY A 1 126 ? -14.582 0.171 -8.862 1.00 75.56 126 GLY A CA 1
ATOM 905 C C . GLY A 1 126 ? -14.492 1.696 -9.036 1.00 75.56 126 GLY A C 1
ATOM 906 O O . GLY A 1 126 ? -13.592 2.363 -8.517 1.00 75.56 126 GLY A O 1
ATOM 907 N N . ASN A 1 127 ? -15.369 2.263 -9.862 1.00 75.00 127 ASN A N 1
ATOM 908 C CA . ASN A 1 127 ? -15.438 3.711 -10.115 1.00 75.00 127 ASN A CA 1
ATOM 909 C C . ASN A 1 127 ? -14.121 4.389 -10.547 1.00 75.00 127 ASN A C 1
ATOM 911 O O . ASN A 1 127 ? -13.996 5.606 -10.457 1.00 75.00 127 ASN A O 1
ATOM 915 N N . GLY A 1 128 ? -13.129 3.635 -11.027 1.00 79.50 128 GLY A N 1
ATOM 916 C CA . GLY A 1 128 ? -11.863 4.215 -11.472 1.00 79.50 128 GLY A CA 1
ATOM 917 C C . GLY A 1 128 ? -10.763 4.344 -10.429 1.00 79.50 128 GLY A C 1
ATOM 918 O O . GLY A 1 128 ? -9.722 4.910 -10.749 1.00 79.50 128 GLY A O 1
ATOM 919 N N . SER A 1 129 ? -10.957 3.804 -9.228 1.00 86.44 129 SER A N 1
ATOM 920 C CA . SER A 1 129 ? -10.015 3.966 -8.113 1.00 86.44 129 SER A CA 1
ATOM 921 C C . SER A 1 129 ? -8.851 2.962 -8.132 1.00 86.44 129 SER A C 1
ATOM 923 O O . SER A 1 129 ? -8.905 1.933 -8.806 1.00 86.44 129 SER A O 1
ATOM 925 N N . SER A 1 130 ? -7.806 3.239 -7.346 1.00 93.31 130 SER A N 1
ATOM 926 C CA . SER A 1 130 ? -6.803 2.245 -6.939 1.00 93.31 130 SER A CA 1
ATOM 927 C C . SER A 1 130 ? -7.321 1.346 -5.811 1.00 93.31 130 SER A C 1
ATOM 929 O O . SER A 1 130 ? -8.334 1.655 -5.185 1.00 93.31 130 SER A O 1
ATOM 931 N N . ALA A 1 131 ? -6.642 0.231 -5.524 1.00 94.88 131 ALA A N 1
ATOM 932 C CA . ALA A 1 131 ? -6.965 -0.581 -4.350 1.00 94.88 131 ALA A CA 1
ATOM 933 C C . ALA A 1 131 ? -6.531 0.109 -3.051 1.00 94.88 131 ALA A C 1
ATOM 935 O O . ALA A 1 131 ? -7.279 0.135 -2.072 1.00 94.88 131 ALA A O 1
ATOM 936 N N . ILE A 1 132 ? -5.335 0.700 -3.064 1.00 95.31 132 ILE A N 1
ATOM 937 C CA . ILE A 1 132 ? -4.797 1.520 -1.978 1.00 95.31 132 ILE A CA 1
ATOM 938 C C . ILE A 1 132 ? -4.451 2.903 -2.522 1.00 95.31 132 ILE A C 1
ATOM 940 O O . ILE A 1 132 ? -3.865 3.031 -3.598 1.00 95.31 132 ILE A O 1
ATOM 944 N N . TYR A 1 133 ? -4.796 3.938 -1.766 1.00 94.69 133 TYR A N 1
ATOM 945 C CA . TYR A 1 133 ? -4.436 5.321 -2.041 1.00 94.69 133 TYR A CA 1
ATOM 946 C C . TYR A 1 133 ? -3.756 5.930 -0.814 1.00 94.69 133 TYR A C 1
ATOM 948 O O . TYR A 1 133 ? -4.338 5.930 0.270 1.00 94.69 133 TYR A O 1
ATOM 956 N N . VAL A 1 134 ? -2.540 6.448 -0.980 1.00 95.50 134 VAL A N 1
ATOM 957 C CA . VAL A 1 134 ? -1.721 7.025 0.095 1.00 95.50 134 VAL A CA 1
ATOM 958 C C . VAL A 1 134 ? -1.406 8.481 -0.231 1.00 95.50 134 VAL A C 1
ATOM 960 O O . VAL A 1 134 ? -0.835 8.770 -1.281 1.00 95.50 134 VAL A O 1
ATOM 963 N N . SER A 1 135 ? -1.751 9.401 0.668 1.00 94.62 135 SER A N 1
ATOM 964 C CA . SER A 1 135 ? -1.439 10.829 0.509 1.00 94.62 135 SER A CA 1
ATOM 965 C C . SER A 1 135 ? -1.366 11.531 1.856 1.00 94.62 135 SER A C 1
ATOM 967 O O . SER A 1 135 ? -2.269 11.346 2.673 1.00 94.62 135 SER A O 1
ATOM 969 N N . GLY A 1 136 ? -0.364 12.371 2.068 1.00 92.81 136 GLY A N 1
ATOM 970 C CA . GLY A 1 136 ? -0.345 13.273 3.215 1.00 92.81 136 GLY A CA 1
ATOM 971 C C . GLY A 1 136 ? -1.122 14.564 2.939 1.00 92.81 136 GLY A C 1
ATOM 972 O O . GLY A 1 136 ? -1.527 14.839 1.808 1.00 92.81 136 GLY A O 1
ATOM 973 N N . SER A 1 137 ? -1.315 15.373 3.973 1.00 90.75 137 SER A N 1
ATOM 974 C CA . SER A 1 137 ? -1.935 16.698 3.878 1.00 90.75 137 SER A CA 1
ATOM 975 C C . SER A 1 137 ? -0.916 17.831 3.746 1.00 90.75 137 SER A C 1
ATOM 977 O O . SER A 1 137 ? -1.253 18.902 3.247 1.00 90.75 137 SER A O 1
ATOM 979 N N . SER A 1 138 ? 0.331 17.616 4.176 1.00 91.69 138 SER A N 1
ATOM 980 C CA . SER A 1 138 ? 1.422 18.593 4.061 1.00 91.69 138 SER A CA 1
ATOM 981 C C . SER A 1 138 ? 2.792 17.940 4.251 1.00 91.69 138 SER A C 1
ATOM 983 O O . SER A 1 138 ? 2.895 16.792 4.678 1.00 91.69 138 SER A O 1
ATOM 985 N N . ALA A 1 139 ? 3.872 18.694 4.030 1.00 88.81 139 ALA A N 1
ATOM 986 C CA . ALA A 1 139 ? 5.232 18.228 4.316 1.00 88.81 139 ALA A CA 1
ATOM 987 C C . ALA A 1 139 ? 5.454 17.873 5.804 1.00 88.81 139 ALA A C 1
ATOM 989 O O . ALA A 1 139 ? 6.338 17.084 6.125 1.00 88.81 139 ALA A O 1
ATOM 990 N N . GLN A 1 140 ? 4.653 18.443 6.710 1.00 87.31 140 GLN A N 1
ATOM 991 C CA . GLN A 1 140 ? 4.681 18.177 8.150 1.00 87.31 140 GLN A CA 1
ATOM 992 C C . GLN A 1 140 ? 3.729 17.045 8.571 1.00 87.31 140 GLN A C 1
ATOM 994 O O . GLN A 1 140 ? 3.821 16.566 9.699 1.00 87.31 140 GLN A O 1
ATOM 999 N N . SER A 1 141 ? 2.833 16.611 7.683 1.00 88.06 141 SER A N 1
ATOM 1000 C CA . SER A 1 141 ? 1.861 15.543 7.920 1.00 88.06 141 SER A CA 1
ATOM 1001 C C . SER A 1 141 ? 1.895 14.575 6.740 1.00 88.06 141 SER A C 1
ATOM 1003 O O . SER A 1 141 ? 1.092 14.650 5.811 1.00 88.06 141 SER A O 1
ATOM 1005 N N . LEU A 1 142 ? 2.912 13.711 6.747 1.00 90.56 142 LEU A N 1
ATOM 1006 C CA . LEU A 1 142 ? 3.123 12.715 5.702 1.00 90.56 142 LEU A CA 1
ATOM 1007 C C . LEU A 1 142 ? 2.236 11.487 5.926 1.00 90.56 142 LEU A C 1
ATOM 1009 O O . LEU A 1 142 ? 1.970 11.102 7.067 1.00 90.56 142 LEU A O 1
ATOM 1013 N N . ALA A 1 143 ? 1.869 10.816 4.835 1.00 93.69 143 ALA A N 1
ATOM 1014 C CA . ALA A 1 143 ? 1.333 9.458 4.868 1.00 93.69 143 ALA A CA 1
ATOM 1015 C C . ALA A 1 143 ? 2.418 8.453 4.463 1.00 93.69 143 ALA A C 1
ATOM 1017 O O . ALA A 1 143 ? 2.968 8.526 3.366 1.00 93.69 143 ALA A O 1
ATOM 1018 N N . SER A 1 144 ? 2.724 7.499 5.339 1.00 94.69 144 SER A N 1
ATOM 1019 C CA . SER A 1 144 ? 3.753 6.484 5.098 1.00 94.69 144 SER A CA 1
ATOM 1020 C C . SER A 1 144 ? 3.160 5.084 4.971 1.00 94.69 144 SER A C 1
ATOM 1022 O O . SER A 1 144 ? 2.329 4.679 5.782 1.00 94.69 144 SER A O 1
ATOM 1024 N N . LEU A 1 145 ? 3.611 4.329 3.970 1.00 97.62 145 LEU A N 1
ATOM 1025 C CA . LEU A 1 145 ? 3.216 2.943 3.732 1.00 97.62 145 LEU A CA 1
ATOM 1026 C C . LEU A 1 145 ? 4.434 2.017 3.795 1.00 97.62 145 LEU A C 1
ATOM 1028 O O . LEU A 1 145 ? 5.429 2.240 3.114 1.00 97.62 145 LEU A O 1
ATOM 1032 N N . VAL A 1 146 ? 4.337 0.944 4.573 1.00 98.56 146 VAL A N 1
ATOM 1033 C CA . VAL A 1 146 ? 5.311 -0.154 4.572 1.00 98.56 146 VAL A CA 1
ATOM 1034 C C . VAL A 1 146 ? 4.601 -1.444 4.192 1.00 98.56 146 VAL A C 1
ATOM 1036 O O . VAL A 1 146 ? 3.563 -1.757 4.776 1.00 98.56 146 VAL A O 1
ATOM 1039 N N . MET A 1 147 ? 5.148 -2.209 3.246 1.00 98.69 147 MET A N 1
ATOM 1040 C CA . MET A 1 147 ? 4.547 -3.471 2.800 1.00 98.69 147 MET A CA 1
ATOM 1041 C C . MET A 1 147 ? 5.547 -4.611 2.716 1.00 98.69 147 MET A C 1
ATOM 1043 O O . MET A 1 147 ? 6.593 -4.471 2.078 1.00 98.69 147 MET A O 1
ATOM 1047 N N . ARG A 1 148 ? 5.192 -5.755 3.310 1.00 98.75 148 ARG A N 1
ATOM 1048 C CA . ARG A 1 148 ? 5.946 -7.010 3.196 1.00 98.75 148 ARG A CA 1
ATOM 1049 C C . ARG A 1 148 ? 5.031 -8.199 2.925 1.00 98.75 148 ARG A C 1
ATOM 1051 O O . ARG A 1 148 ? 3.983 -8.324 3.560 1.00 98.75 148 ARG A O 1
ATOM 1058 N N . GLY A 1 149 ? 5.427 -9.085 2.014 1.00 98.81 149 GLY A N 1
ATOM 1059 C CA . GLY A 1 149 ? 4.724 -10.349 1.754 1.00 98.81 149 GLY A CA 1
ATOM 1060 C C . GLY A 1 149 ? 3.278 -10.201 1.262 1.00 98.81 149 GLY A C 1
ATOM 1061 O O . GLY A 1 149 ? 2.505 -11.151 1.329 1.00 98.81 149 GLY A O 1
ATOM 1062 N N . CYS A 1 150 ? 2.858 -9.010 0.832 1.00 98.94 150 CYS A N 1
ATOM 1063 C CA . CYS A 1 150 ? 1.482 -8.759 0.413 1.00 98.94 150 CYS A CA 1
ATOM 1064 C C . CYS A 1 150 ? 1.253 -9.192 -1.037 1.00 98.94 150 CYS A C 1
ATOM 1066 O O . CYS A 1 150 ? 2.164 -9.184 -1.859 1.00 98.94 150 CYS A O 1
ATOM 1068 N N . THR A 1 151 ? 0.012 -9.526 -1.379 1.00 98.88 151 THR A N 1
ATOM 1069 C CA . THR A 1 151 ? -0.386 -9.862 -2.753 1.00 98.88 151 THR A CA 1
ATOM 1070 C C . THR A 1 151 ? -1.386 -8.831 -3.254 1.00 98.88 151 THR A C 1
ATOM 1072 O O . THR A 1 151 ? -2.468 -8.727 -2.692 1.00 98.88 151 THR A O 1
ATOM 1075 N N . VAL A 1 152 ? -1.041 -8.087 -4.299 1.00 98.75 152 VAL A N 1
ATOM 1076 C CA . VAL A 1 152 ? -1.837 -7.019 -4.916 1.00 98.75 152 VAL A CA 1
ATOM 1077 C C . VAL A 1 152 ? -2.156 -7.423 -6.352 1.00 98.75 152 VAL A C 1
ATOM 1079 O O . VAL A 1 152 ? -1.332 -7.243 -7.252 1.00 98.75 152 VAL A O 1
ATOM 1082 N N . VAL A 1 153 ? -3.337 -8.008 -6.564 1.00 98.38 153 VAL A N 1
ATOM 1083 C CA . VAL A 1 153 ? -3.688 -8.635 -7.849 1.00 98.38 153 VAL A CA 1
ATOM 1084 C C . VAL A 1 153 ? -5.096 -8.338 -8.326 1.00 98.38 153 VAL A C 1
ATOM 1086 O O . VAL A 1 153 ? -5.990 -8.137 -7.514 1.00 98.38 153 VAL A O 1
ATOM 1089 N N . ASN A 1 154 ? -5.327 -8.358 -9.638 1.00 97.12 154 ASN A N 1
ATOM 1090 C CA . ASN A 1 154 ? -6.665 -8.189 -10.219 1.00 97.12 154 ASN A CA 1
ATOM 1091 C C . ASN A 1 154 ? -7.373 -6.894 -9.783 1.00 97.12 154 ASN A C 1
ATOM 1093 O O . ASN A 1 154 ? -8.597 -6.857 -9.697 1.00 97.12 154 ASN A O 1
ATOM 1097 N N . ASN A 1 155 ? -6.629 -5.839 -9.447 1.00 97.44 155 ASN A N 1
ATOM 1098 C CA . ASN A 1 155 ? -7.207 -4.530 -9.149 1.00 97.44 155 ASN A CA 1
ATOM 1099 C C . ASN A 1 155 ? -7.170 -3.650 -10.398 1.00 97.44 155 ASN A C 1
ATOM 1101 O O . ASN A 1 155 ? -6.383 -3.893 -11.310 1.00 97.44 155 ASN A O 1
ATOM 1105 N N . ARG A 1 156 ? -7.958 -2.573 -10.435 1.00 94.75 156 ARG A N 1
ATOM 1106 C CA . ARG A 1 156 ? -7.833 -1.586 -11.516 1.00 94.75 156 ARG A CA 1
ATOM 1107 C C . ARG A 1 156 ? -6.451 -0.920 -11.509 1.00 94.75 156 ARG A C 1
ATOM 1109 O O . ARG A 1 156 ? -5.723 -1.002 -12.493 1.00 94.75 156 ARG A O 1
ATOM 1116 N N . TYR A 1 157 ? -6.084 -0.318 -10.382 1.00 96.56 157 TYR A N 1
ATOM 1117 C CA . TYR A 1 157 ? -4.694 -0.017 -10.029 1.00 96.56 157 TYR A CA 1
ATOM 1118 C C . TYR A 1 157 ? -4.383 -0.712 -8.708 1.00 96.56 157 TYR A C 1
ATOM 1120 O O . TYR A 1 157 ? -5.262 -0.798 -7.846 1.00 96.56 157 TYR A O 1
ATOM 1128 N N . GLY A 1 158 ? -3.147 -1.164 -8.521 1.00 97.56 158 GLY A N 1
ATOM 1129 C CA . GLY A 1 158 ? -2.711 -1.737 -7.252 1.00 97.56 158 GLY A CA 1
ATOM 1130 C C . GLY A 1 158 ? -2.632 -0.667 -6.164 1.00 97.56 158 GLY A C 1
ATOM 1131 O O . GLY A 1 158 ? -3.552 -0.507 -5.360 1.00 97.56 158 GLY A O 1
ATOM 1132 N N . ILE A 1 159 ? -1.540 0.093 -6.143 1.00 97.81 159 ILE A N 1
ATOM 1133 C CA . ILE A 1 159 ? -1.274 1.103 -5.110 1.00 97.81 159 ILE A CA 1
ATOM 1134 C C . ILE A 1 159 ? -0.958 2.439 -5.758 1.00 97.81 159 ILE A C 1
ATOM 1136 O O . ILE A 1 159 ? -0.103 2.514 -6.631 1.00 97.81 159 ILE A O 1
ATOM 1140 N N . ALA A 1 160 ? -1.608 3.496 -5.287 1.00 96.88 160 ALA A N 1
ATOM 1141 C CA . ALA A 1 160 ? -1.345 4.867 -5.690 1.00 96.88 160 ALA A CA 1
ATOM 1142 C C . ALA A 1 160 ? -0.755 5.659 -4.519 1.00 96.88 160 ALA A C 1
ATOM 1144 O O . ALA A 1 160 ? -1.320 5.663 -3.424 1.00 96.88 160 ALA A O 1
ATOM 1145 N N . MET A 1 161 ? 0.368 6.335 -4.751 1.00 97.56 161 MET A N 1
ATOM 1146 C CA . MET A 1 161 ? 1.065 7.160 -3.761 1.00 97.56 161 MET A CA 1
ATOM 1147 C C . MET A 1 161 ? 1.232 8.560 -4.344 1.00 97.56 161 MET A C 1
ATOM 1149 O O . MET A 1 161 ? 1.822 8.731 -5.411 1.00 97.56 161 MET A O 1
ATOM 1153 N N . PHE A 1 162 ? 0.634 9.535 -3.668 1.00 96.12 162 PHE A N 1
ATOM 1154 C CA . PHE A 1 162 ? 0.449 10.896 -4.163 1.00 96.12 162 PHE A CA 1
ATOM 1155 C C . PHE A 1 162 ? 1.150 11.921 -3.265 1.00 96.12 162 PHE A C 1
ATOM 1157 O O . PHE A 1 162 ? 2.084 11.576 -2.537 1.00 96.12 162 PHE A O 1
ATOM 1164 N N . ASP A 1 163 ? 0.735 13.183 -3.339 1.00 96.56 163 ASP A N 1
ATOM 1165 C CA . ASP A 1 163 ? 1.321 14.281 -2.580 1.00 96.56 163 ASP A CA 1
ATOM 1166 C C . ASP A 1 163 ? 1.539 13.926 -1.105 1.00 96.56 163 ASP A C 1
ATOM 1168 O O . ASP A 1 163 ? 0.689 13.317 -0.445 1.00 96.56 163 ASP A O 1
ATOM 1172 N N . TYR A 1 164 ? 2.715 14.306 -0.603 1.00 96.00 164 TYR A N 1
ATOM 1173 C CA . TYR A 1 164 ? 3.122 14.143 0.790 1.00 96.00 164 TYR A CA 1
ATOM 1174 C C . TYR A 1 164 ? 3.064 12.686 1.276 1.00 96.00 164 TYR A C 1
ATOM 1176 O O . TYR A 1 164 ? 2.798 12.414 2.448 1.00 96.00 164 TYR A O 1
ATOM 1184 N N . SER A 1 165 ? 3.300 11.730 0.375 1.00 96.75 165 SER A N 1
ATOM 1185 C CA . SER A 1 165 ? 3.416 10.317 0.724 1.00 96.75 165 SER A CA 1
ATOM 1186 C C . SER A 1 165 ? 4.862 9.825 0.708 1.00 96.75 165 SER A C 1
ATOM 1188 O O . SER A 1 165 ? 5.746 10.407 0.079 1.00 96.75 165 SER A O 1
ATOM 1190 N N . ALA A 1 166 ? 5.097 8.729 1.420 1.00 96.38 166 ALA A N 1
ATOM 1191 C CA . ALA A 1 166 ? 6.328 7.957 1.378 1.00 96.38 166 ALA A CA 1
ATOM 1192 C C . ALA A 1 166 ? 5.988 6.466 1.417 1.00 96.38 166 ALA A C 1
ATOM 1194 O O . ALA A 1 166 ? 5.020 6.060 2.068 1.00 96.38 166 ALA A O 1
ATOM 1195 N N . ALA A 1 167 ? 6.794 5.637 0.759 1.00 97.50 167 ALA A N 1
ATOM 1196 C CA . ALA A 1 167 ? 6.587 4.200 0.799 1.00 97.50 167 ALA A CA 1
ATOM 1197 C C . ALA A 1 167 ? 7.885 3.396 0.803 1.00 97.50 167 ALA A C 1
ATOM 1199 O O . ALA A 1 167 ? 8.845 3.696 0.093 1.00 97.50 167 ALA A O 1
ATOM 1200 N N . ASP A 1 168 ? 7.853 2.328 1.590 1.00 98.50 168 ASP A N 1
ATOM 1201 C CA . ASP A 1 168 ? 8.812 1.239 1.577 1.00 98.50 168 ASP A CA 1
ATOM 1202 C C . ASP A 1 168 ? 8.068 -0.060 1.244 1.00 98.50 168 ASP A C 1
ATOM 1204 O O . ASP A 1 168 ? 7.448 -0.712 2.090 1.00 98.50 168 ASP A O 1
ATOM 1208 N N . LEU A 1 169 ? 8.153 -0.444 -0.022 1.00 98.75 169 LEU A N 1
ATOM 1209 C CA . LEU A 1 169 ? 7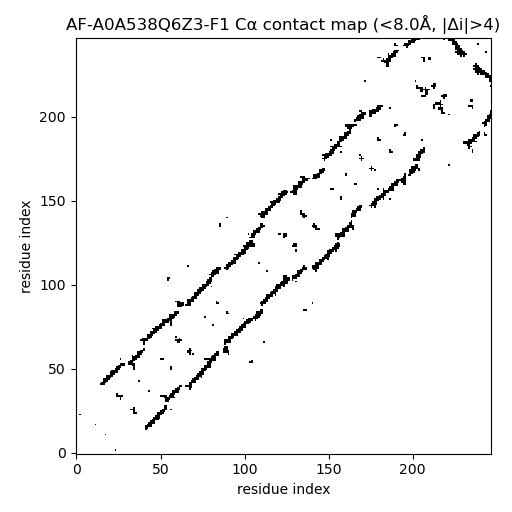.646 -1.698 -0.560 1.00 98.75 169 LEU A CA 1
ATOM 1210 C C . LEU A 1 169 ? 8.746 -2.768 -0.631 1.00 98.75 169 LEU A C 1
ATOM 1212 O O . LEU A 1 169 ? 8.504 -3.819 -1.214 1.00 98.75 169 LEU A O 1
ATOM 1216 N N . GLY A 1 170 ? 9.940 -2.512 -0.090 1.00 98.31 170 GLY A N 1
ATOM 1217 C CA . GLY A 1 170 ? 11.086 -3.418 -0.073 1.00 98.31 170 GLY A CA 1
ATOM 1218 C C . GLY A 1 170 ? 12.408 -2.690 -0.301 1.00 98.31 170 GLY A C 1
ATOM 1219 O O . GLY A 1 170 ? 12.514 -1.867 -1.209 1.00 98.31 170 GLY A O 1
ATOM 1220 N N . THR A 1 171 ? 13.434 -3.032 0.476 1.00 97.38 171 THR A N 1
ATOM 1221 C CA . THR A 1 171 ? 14.809 -2.520 0.336 1.00 97.38 171 THR A CA 1
ATOM 1222 C C . THR A 1 171 ? 15.791 -3.662 0.069 1.00 97.38 171 THR A C 1
ATOM 1224 O O . THR A 1 171 ? 15.421 -4.828 0.166 1.00 97.38 171 THR A O 1
ATOM 1227 N N . ASP A 1 172 ? 17.055 -3.350 -0.231 1.00 95.19 172 ASP A N 1
ATOM 1228 C CA . ASP A 1 172 ? 18.083 -4.388 -0.418 1.00 95.19 172 ASP A CA 1
ATOM 1229 C C . ASP A 1 172 ? 18.316 -5.210 0.864 1.00 95.19 172 ASP A C 1
ATOM 1231 O O . ASP A 1 172 ? 18.560 -6.412 0.799 1.00 95.19 172 ASP A O 1
ATOM 1235 N N . ALA A 1 173 ? 18.225 -4.563 2.033 1.00 96.50 173 ALA A N 1
ATOM 1236 C CA . ALA A 1 173 ? 18.433 -5.203 3.333 1.00 96.50 173 ALA A CA 1
ATOM 1237 C C . ALA A 1 173 ? 17.178 -5.919 3.863 1.00 96.50 173 ALA A C 1
ATOM 1239 O O . ALA A 1 173 ? 17.283 -6.818 4.693 1.00 96.50 173 ALA A O 1
ATOM 1240 N N . ASP A 1 174 ? 15.999 -5.512 3.397 1.00 97.62 174 ASP A N 1
ATOM 1241 C CA . ASP A 1 174 ? 14.704 -6.072 3.781 1.00 97.62 174 ASP A CA 1
ATOM 1242 C C . ASP A 1 174 ? 13.796 -6.147 2.540 1.00 97.62 174 ASP A C 1
ATOM 1244 O O . ASP A 1 174 ? 12.994 -5.231 2.299 1.00 97.62 174 ASP A O 1
ATOM 1248 N N . PRO A 1 175 ? 13.973 -7.190 1.701 1.00 98.06 175 PRO A N 1
ATOM 1249 C CA . PRO A 1 175 ? 13.225 -7.352 0.463 1.00 98.06 175 PRO A CA 1
ATOM 1250 C C . PRO A 1 175 ? 11.716 -7.390 0.696 1.00 98.06 175 PRO A C 1
ATOM 1252 O O . PRO A 1 175 ? 11.211 -8.034 1.617 1.00 98.06 175 PRO A O 1
ATOM 1255 N N . GLY A 1 176 ? 10.978 -6.740 -0.202 1.00 98.44 176 GLY A N 1
ATOM 1256 C CA . GLY A 1 176 ? 9.536 -6.573 -0.082 1.00 98.44 176 GLY A CA 1
ATOM 1257 C C . GLY A 1 176 ? 8.769 -7.889 -0.070 1.00 98.44 176 GLY A C 1
ATOM 1258 O O . GLY A 1 176 ? 7.846 -8.075 0.724 1.00 98.44 176 GLY A O 1
ATOM 1259 N N . ASN A 1 177 ? 9.153 -8.810 -0.958 1.00 98.62 177 ASN A N 1
ATOM 1260 C CA . ASN A 1 177 ? 8.448 -10.070 -1.204 1.00 98.62 177 ASN A CA 1
ATOM 1261 C C . ASN A 1 177 ? 6.944 -9.881 -1.484 1.00 98.62 177 ASN A C 1
ATOM 1263 O O . ASN A 1 177 ? 6.148 -10.786 -1.247 1.00 98.62 177 ASN A O 1
ATOM 1267 N N . ASN A 1 178 ? 6.541 -8.705 -1.973 1.00 98.88 178 ASN A N 1
ATOM 1268 C CA . ASN A 1 178 ? 5.173 -8.452 -2.399 1.00 98.88 178 ASN A CA 1
ATOM 1269 C C . ASN A 1 178 ? 4.974 -8.942 -3.840 1.00 98.88 178 ASN A C 1
ATOM 1271 O O . ASN A 1 178 ? 5.930 -9.026 -4.611 1.00 98.88 178 ASN A O 1
ATOM 1275 N N . VAL A 1 179 ? 3.730 -9.225 -4.219 1.00 98.88 179 VAL A N 1
ATOM 1276 C CA . VAL A 1 179 ? 3.333 -9.586 -5.586 1.00 98.88 179 VAL A CA 1
ATOM 1277 C C . VAL A 1 179 ? 2.424 -8.497 -6.145 1.00 98.88 179 VAL A C 1
ATOM 1279 O O . VAL A 1 179 ? 1.384 -8.221 -5.559 1.00 98.88 179 VAL A O 1
ATOM 1282 N N . PHE A 1 180 ? 2.793 -7.908 -7.279 1.00 98.81 180 PHE A N 1
ATOM 1283 C CA . PHE A 1 180 ? 2.015 -6.925 -8.032 1.00 98.81 180 PHE A CA 1
ATOM 1284 C C . PHE A 1 180 ? 1.755 -7.471 -9.433 1.00 98.81 180 PHE A C 1
ATOM 1286 O O . PHE A 1 180 ? 2.566 -7.275 -10.335 1.00 98.81 180 PHE A O 1
ATOM 1293 N N . GLN A 1 181 ? 0.649 -8.189 -9.614 1.00 98.50 181 GLN A N 1
ATOM 1294 C CA . GLN A 1 181 ? 0.356 -8.871 -10.877 1.00 98.50 181 GLN A CA 1
ATOM 1295 C C . GLN A 1 181 ? -1.090 -8.688 -11.310 1.00 98.50 181 GLN A C 1
ATOM 1297 O O . GLN A 1 181 ? -1.956 -8.454 -10.477 1.00 98.50 181 GLN A O 1
ATOM 1302 N N . ASP A 1 182 ? -1.352 -8.762 -12.611 1.00 97.56 182 ASP A N 1
ATOM 1303 C CA . ASP A 1 182 ? -2.704 -8.750 -13.186 1.00 97.56 182 ASP A CA 1
ATOM 1304 C C . ASP A 1 182 ? -3.553 -7.538 -12.760 1.00 97.56 182 ASP A C 1
ATOM 1306 O O . ASP A 1 182 ? -4.782 -7.567 -12.775 1.00 97.56 182 ASP A O 1
ATOM 1310 N N . ASN A 1 183 ? -2.906 -6.440 -12.358 1.00 97.88 183 ASN A N 1
ATOM 1311 C CA . ASN A 1 183 ? -3.594 -5.173 -12.160 1.00 97.88 183 ASN A CA 1
ATOM 1312 C C . ASN A 1 183 ? -3.840 -4.552 -13.539 1.00 97.88 183 ASN A C 1
ATOM 1314 O O . ASN A 1 183 ? -2.938 -4.518 -14.376 1.00 97.88 183 ASN A O 1
ATOM 1318 N N . GLN A 1 184 ? -5.059 -4.072 -13.778 1.00 97.00 184 GLN A N 1
ATOM 1319 C CA . GLN A 1 184 ? -5.515 -3.667 -15.107 1.00 97.00 184 GLN A CA 1
ATOM 1320 C C . GLN A 1 184 ? -4.636 -2.565 -15.707 1.00 97.00 184 GLN A C 1
ATOM 1322 O O . GLN A 1 184 ? -4.327 -2.598 -16.893 1.00 97.00 184 GLN A O 1
ATOM 1327 N N . LEU A 1 185 ? -4.251 -1.575 -14.902 1.00 96.56 185 LEU A N 1
ATOM 1328 C CA . LEU A 1 185 ? -3.490 -0.412 -15.349 1.00 96.56 185 LEU A CA 1
ATOM 1329 C C . LEU A 1 185 ? -2.060 -0.500 -14.830 1.00 96.56 185 LEU A C 1
ATOM 1331 O O . LEU A 1 185 ? -1.192 -0.939 -15.571 1.00 96.56 185 LEU A O 1
ATOM 1335 N N . ALA A 1 186 ? -1.822 -0.167 -13.564 1.00 97.62 186 ALA A N 1
ATOM 1336 C CA . ALA A 1 186 ? -0.498 -0.279 -12.961 1.00 97.62 186 ALA A CA 1
ATOM 1337 C C . ALA A 1 186 ? -0.530 -1.023 -11.622 1.00 97.62 186 ALA A C 1
ATOM 1339 O O . ALA A 1 186 ? -1.492 -0.913 -10.855 1.00 97.62 186 ALA A O 1
ATOM 1340 N N . GLY A 1 187 ? 0.544 -1.756 -11.315 1.00 98.25 187 GLY A N 1
ATOM 1341 C CA . GLY A 1 187 ? 0.785 -2.301 -9.977 1.00 98.25 187 GLY A CA 1
ATOM 1342 C C . GLY A 1 187 ? 1.055 -1.197 -8.950 1.00 98.25 187 GLY A C 1
ATOM 1343 O O . GLY A 1 187 ? 0.453 -1.190 -7.875 1.00 98.25 187 GLY A O 1
ATOM 1344 N N . VAL A 1 188 ? 1.913 -0.236 -9.306 1.00 98.56 188 VAL A N 1
ATOM 1345 C CA . VAL A 1 188 ? 2.271 0.920 -8.472 1.00 98.56 188 VAL A CA 1
ATOM 1346 C C . VAL A 1 188 ? 2.228 2.219 -9.282 1.00 98.56 188 VAL A C 1
ATOM 1348 O O . VAL A 1 188 ? 2.862 2.329 -10.324 1.00 98.56 188 VAL A O 1
ATOM 1351 N N . THR A 1 189 ? 1.536 3.227 -8.766 1.00 98.31 189 THR A N 1
ATOM 1352 C CA . THR A 1 189 ? 1.422 4.564 -9.357 1.00 98.31 189 THR A CA 1
ATOM 1353 C C . THR A 1 189 ? 2.064 5.598 -8.442 1.00 98.31 189 THR A C 1
ATOM 1355 O O . THR A 1 189 ? 1.683 5.709 -7.271 1.00 98.31 189 THR A O 1
ATOM 1358 N N . LEU A 1 190 ? 3.012 6.374 -8.978 1.00 98.50 190 LEU A N 1
ATOM 1359 C CA . LEU A 1 190 ? 3.594 7.545 -8.309 1.00 98.50 190 LEU A CA 1
ATOM 1360 C C . LEU A 1 190 ? 3.038 8.825 -8.940 1.00 98.50 190 LEU A C 1
ATOM 1362 O O . LEU A 1 190 ? 3.237 9.073 -10.130 1.00 98.50 190 LEU A O 1
ATOM 1366 N N . GLY A 1 191 ? 2.374 9.662 -8.155 1.00 97.31 191 GLY A N 1
ATOM 1367 C CA . GLY A 1 191 ? 1.784 10.902 -8.653 1.00 97.31 191 GLY A CA 1
ATOM 1368 C C . GLY A 1 191 ? 1.945 12.073 -7.697 1.00 97.31 191 GLY A C 1
ATOM 1369 O O . GLY A 1 191 ? 2.475 11.933 -6.596 1.00 97.31 191 GLY A O 1
ATOM 1370 N N . GLY A 1 192 ? 1.449 13.230 -8.127 1.00 95.44 192 GLY A N 1
ATOM 1371 C CA . GLY A 1 192 ? 1.482 14.460 -7.344 1.00 95.44 192 GLY A CA 1
ATOM 1372 C C . GLY A 1 192 ? 2.719 15.323 -7.602 1.00 95.44 192 GLY A C 1
ATOM 1373 O O . GLY A 1 192 ? 3.790 14.832 -7.956 1.00 95.44 192 GLY A O 1
ATOM 1374 N N . ILE A 1 193 ? 2.558 16.636 -7.428 1.00 94.31 193 ILE A N 1
ATOM 1375 C CA . ILE A 1 193 ? 3.651 17.618 -7.536 1.00 94.31 193 ILE A CA 1
ATOM 1376 C C . ILE A 1 193 ? 4.601 17.474 -6.340 1.00 94.31 193 ILE A C 1
ATOM 1378 O O . ILE A 1 193 ? 5.815 17.591 -6.484 1.00 94.31 193 ILE A O 1
ATOM 1382 N N . ALA A 1 194 ? 4.047 17.175 -5.165 1.00 95.94 194 ALA A N 1
ATOM 1383 C CA . ALA A 1 194 ? 4.767 16.869 -3.937 1.00 95.94 194 ALA A CA 1
ATOM 1384 C C . ALA A 1 194 ? 4.775 15.353 -3.663 1.00 95.94 194 ALA A C 1
ATOM 1386 O O . ALA A 1 194 ? 4.753 14.928 -2.505 1.00 95.94 194 ALA A O 1
ATOM 1387 N N . GLY A 1 195 ? 4.752 14.542 -4.726 1.00 95.69 195 GLY A N 1
ATOM 1388 C CA . GLY A 1 195 ? 4.755 13.084 -4.657 1.00 95.69 195 GLY A CA 1
ATOM 1389 C C . GLY A 1 195 ? 6.023 12.496 -4.022 1.00 95.69 195 GLY A C 1
ATOM 1390 O O . GLY A 1 195 ? 7.008 13.211 -3.783 1.00 95.69 195 GLY A O 1
ATOM 1391 N N . PRO A 1 196 ? 6.032 11.175 -3.767 1.00 95.25 196 PRO A N 1
ATOM 1392 C CA . PRO A 1 196 ? 7.170 10.506 -3.157 1.00 95.25 196 PRO A CA 1
ATOM 1393 C C . PRO A 1 196 ? 8.368 10.556 -4.112 1.00 95.25 196 PRO A C 1
ATOM 1395 O O . PRO A 1 196 ? 8.373 9.911 -5.159 1.00 95.25 196 PRO A O 1
ATOM 1398 N N . GLN A 1 197 ? 9.397 11.321 -3.744 1.00 94.88 197 GLN A N 1
ATOM 1399 C CA . GLN A 1 197 ? 10.579 11.531 -4.593 1.00 94.88 197 GLN A CA 1
ATOM 1400 C C . GLN A 1 197 ? 11.292 10.213 -4.930 1.00 94.88 197 GLN A C 1
ATOM 1402 O O . GLN A 1 197 ? 11.791 10.032 -6.038 1.00 94.88 197 GLN A O 1
ATOM 1407 N N . LEU A 1 198 ? 11.298 9.274 -3.980 1.00 97.31 198 LEU A N 1
ATOM 1408 C CA . LEU A 1 198 ? 11.792 7.917 -4.161 1.00 97.31 198 LEU A CA 1
ATOM 1409 C C . LEU A 1 198 ? 10.904 6.933 -3.401 1.00 97.31 198 LEU A C 1
ATOM 1411 O O . LEU A 1 198 ? 10.665 7.102 -2.204 1.00 97.31 198 LEU A O 1
ATOM 1415 N N . VAL A 1 199 ? 10.491 5.866 -4.077 1.00 98.44 199 VAL A N 1
ATOM 1416 C CA . VAL A 1 199 ? 9.881 4.689 -3.450 1.00 98.44 199 VAL A CA 1
ATOM 1417 C C . VAL A 1 199 ? 10.806 3.494 -3.613 1.00 98.44 199 VAL A C 1
ATOM 1419 O O . VAL A 1 199 ? 11.255 3.197 -4.719 1.00 98.44 199 VAL A O 1
ATOM 1422 N N . ASN A 1 200 ? 11.086 2.795 -2.514 1.00 98.44 200 ASN A N 1
ATOM 1423 C CA . ASN A 1 200 ? 11.822 1.534 -2.557 1.00 98.44 200 ASN A CA 1
ATOM 1424 C C . ASN A 1 200 ? 10.840 0.377 -2.761 1.00 98.44 200 ASN A C 1
ATOM 1426 O O . ASN A 1 200 ? 9.823 0.308 -2.077 1.00 98.44 200 ASN A O 1
ATOM 1430 N N . ALA A 1 201 ? 11.128 -0.510 -3.707 1.00 98.38 201 ALA A N 1
ATOM 1431 C CA . ALA A 1 201 ? 10.292 -1.642 -4.092 1.00 98.38 201 ALA A CA 1
ATOM 1432 C C . ALA A 1 201 ? 11.122 -2.866 -4.521 1.00 98.38 201 ALA A C 1
ATOM 1434 O O . ALA A 1 201 ? 10.706 -3.640 -5.391 1.00 98.38 201 ALA A O 1
ATOM 1435 N N . VAL A 1 202 ? 12.277 -3.046 -3.883 1.00 98.31 202 VAL A N 1
ATOM 1436 C CA . VAL A 1 202 ? 13.227 -4.130 -4.152 1.00 98.31 202 VAL A CA 1
ATOM 1437 C C . VAL A 1 202 ? 12.673 -5.477 -3.684 1.00 98.31 202 VAL A C 1
ATOM 1439 O O . VAL A 1 202 ? 12.047 -5.588 -2.628 1.00 98.31 202 VAL A O 1
ATOM 1442 N N . GLY A 1 203 ? 12.923 -6.529 -4.469 1.00 98.00 203 GLY A N 1
ATOM 1443 C CA . GLY A 1 203 ? 12.589 -7.916 -4.115 1.00 98.00 203 GLY A CA 1
ATOM 1444 C C . GLY A 1 203 ? 11.128 -8.315 -4.341 1.00 98.00 203 GLY A C 1
ATOM 1445 O O . GLY A 1 203 ? 10.730 -9.437 -4.019 1.00 98.00 203 GLY A O 1
ATOM 1446 N N . ASN A 1 204 ? 10.322 -7.430 -4.922 1.00 98.75 204 ASN A N 1
ATOM 1447 C CA 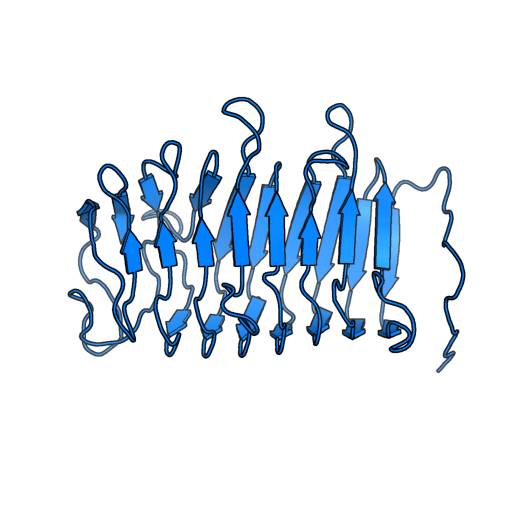. ASN A 1 204 ? 8.940 -7.727 -5.286 1.00 98.75 204 ASN A CA 1
ATOM 1448 C C . ASN A 1 204 ? 8.850 -8.585 -6.559 1.00 98.75 204 ASN A C 1
ATOM 1450 O O . ASN A 1 204 ? 9.791 -8.673 -7.348 1.00 98.75 204 ASN A O 1
ATOM 1454 N N . THR A 1 205 ? 7.717 -9.257 -6.733 1.00 98.75 205 THR A N 1
ATOM 1455 C CA . THR A 1 205 ? 7.318 -9.936 -7.968 1.00 98.75 205 THR A CA 1
ATOM 1456 C C . THR A 1 205 ? 6.323 -9.055 -8.707 1.00 98.75 205 THR A C 1
ATOM 1458 O O . THR A 1 205 ? 5.372 -8.563 -8.107 1.00 98.75 205 THR A O 1
ATOM 1461 N N . TRP A 1 206 ? 6.525 -8.881 -10.003 1.00 98.69 206 TRP A N 1
ATOM 1462 C CA . TRP A 1 206 ? 5.757 -7.988 -10.863 1.00 98.69 206 TRP A CA 1
ATOM 1463 C C . TRP A 1 206 ? 5.122 -8.754 -12.030 1.00 98.69 206 TRP A C 1
ATOM 1465 O O . TRP A 1 206 ? 5.305 -9.971 -12.133 1.00 98.69 206 TRP A O 1
ATOM 1475 N N 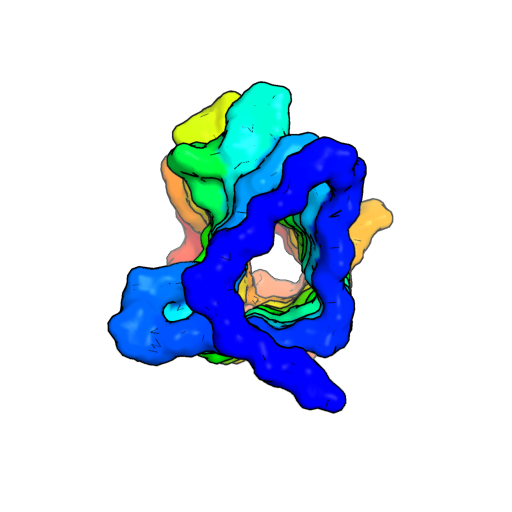. ASN A 1 207 ? 4.414 -8.076 -12.940 1.00 98.56 207 ASN A N 1
ATOM 1476 C CA . ASN A 1 207 ? 4.043 -8.693 -14.215 1.00 98.56 207 ASN A CA 1
ATOM 1477 C C . ASN A 1 207 ? 5.326 -9.143 -14.938 1.00 98.56 207 ASN A C 1
ATOM 1479 O O . ASN A 1 207 ? 6.260 -8.335 -15.069 1.00 98.56 207 ASN A O 1
ATOM 1483 N N . PRO A 1 208 ? 5.411 -10.412 -15.379 1.00 98.31 208 PRO A N 1
ATOM 1484 C CA . PRO A 1 208 ? 6.555 -10.920 -16.127 1.00 98.31 208 PRO A CA 1
ATOM 1485 C C . PRO A 1 208 ? 6.789 -10.168 -17.434 1.00 98.31 208 PRO A C 1
ATOM 1487 O O . PRO A 1 208 ? 5.847 -9.658 -18.045 1.00 98.31 208 PRO A O 1
ATOM 1490 N N . MET A 1 209 ? 8.047 -10.128 -17.879 1.00 98.00 209 MET A N 1
ATOM 1491 C CA . MET A 1 209 ? 8.454 -9.569 -19.178 1.00 98.00 209 MET A CA 1
ATOM 1492 C C . MET A 1 209 ? 7.972 -8.128 -19.428 1.00 98.00 209 MET A C 1
ATOM 1494 O O . MET A 1 209 ? 7.837 -7.692 -20.570 1.00 98.00 209 MET A O 1
ATOM 1498 N N . THR A 1 210 ? 7.711 -7.373 -18.361 1.00 98.06 210 THR A N 1
ATOM 1499 C CA . THR A 1 210 ? 7.088 -6.048 -18.404 1.00 98.06 210 THR A CA 1
ATOM 1500 C C . THR A 1 210 ? 8.022 -5.033 -17.765 1.00 98.06 210 THR A C 1
ATOM 1502 O O . THR A 1 210 ? 8.523 -5.232 -16.661 1.00 98.06 210 THR A O 1
ATOM 1505 N N . GLN A 1 211 ? 8.289 -3.929 -18.467 1.00 97.44 211 GLN A N 1
ATOM 1506 C CA . GLN A 1 211 ? 9.165 -2.846 -17.993 1.00 97.44 211 GLN A CA 1
ATOM 1507 C C . GLN A 1 211 ? 10.545 -3.329 -17.488 1.00 97.44 211 GLN A C 1
ATOM 1509 O O . GLN A 1 211 ? 11.146 -2.734 -16.591 1.00 97.44 211 GLN A O 1
ATOM 1514 N N . GLY A 1 212 ? 11.069 -4.392 -18.110 1.00 96.00 212 GLY A N 1
ATOM 1515 C CA . GLY A 1 212 ? 12.389 -4.962 -17.832 1.00 96.00 212 GLY A CA 1
ATOM 1516 C C . GLY A 1 212 ? 12.420 -6.043 -16.750 1.00 96.00 212 GLY A C 1
ATOM 1517 O O . GLY A 1 212 ? 13.512 -6.377 -16.294 1.00 96.00 212 GLY A O 1
ATOM 1518 N N . SER A 1 213 ? 11.267 -6.554 -16.307 1.00 98.12 213 SER A N 1
ATOM 1519 C CA . SER A 1 213 ? 11.217 -7.745 -15.457 1.00 98.12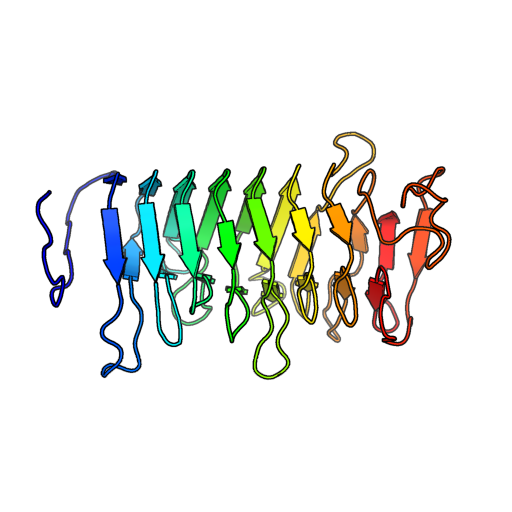 213 SER A CA 1
ATOM 1520 C C . SER A 1 213 ? 11.521 -8.996 -16.283 1.00 98.12 213 SER A C 1
ATOM 1522 O O . SER A 1 213 ? 11.311 -9.023 -17.498 1.00 98.12 213 SER A O 1
ATOM 1524 N N . ASP A 1 214 ? 12.026 -10.036 -15.630 1.00 98.06 214 ASP A N 1
ATOM 1525 C CA . ASP A 1 214 ? 12.250 -11.337 -16.252 1.00 98.06 214 ASP A CA 1
ATOM 1526 C C . ASP A 1 214 ? 10.949 -12.157 -16.389 1.00 98.06 214 ASP A C 1
ATOM 1528 O O . ASP A 1 214 ? 9.843 -11.696 -16.080 1.00 98.06 214 ASP A O 1
ATOM 1532 N N . ALA A 1 215 ? 11.076 -13.403 -16.852 1.00 98.25 215 ALA A N 1
ATOM 1533 C CA . ALA A 1 215 ? 9.953 -14.324 -17.034 1.00 98.25 215 ALA A CA 1
ATOM 1534 C C . ALA A 1 215 ? 9.259 -14.736 -15.720 1.00 98.25 215 ALA A C 1
ATOM 1536 O O . ALA A 1 215 ? 8.153 -15.271 -15.757 1.00 98.25 215 ALA A O 1
ATOM 1537 N N . LEU A 1 216 ? 9.882 -14.485 -14.566 1.00 98.12 216 LEU A N 1
ATOM 1538 C CA . LEU A 1 216 ? 9.311 -14.714 -13.239 1.00 98.12 216 LEU A CA 1
ATOM 1539 C C . LEU A 1 216 ? 8.776 -13.418 -12.612 1.00 98.12 216 LEU A C 1
ATOM 1541 O O . LEU A 1 216 ? 8.311 -13.438 -11.473 1.00 98.12 216 LEU A O 1
ATOM 1545 N N . GLY A 1 217 ? 8.842 -12.288 -13.323 1.00 98.38 217 GLY A N 1
ATOM 1546 C CA . GLY A 1 217 ? 8.435 -10.988 -12.800 1.00 98.38 217 GLY A CA 1
ATOM 1547 C C . GLY A 1 217 ? 9.438 -10.380 -11.821 1.00 98.38 217 GLY A C 1
ATOM 1548 O O . GLY A 1 217 ? 9.057 -9.526 -11.021 1.00 98.38 217 GLY A O 1
ATOM 1549 N N . LYS A 1 218 ? 10.704 -10.804 -11.835 1.00 98.25 218 LYS A N 1
ATOM 1550 C CA . LYS A 1 218 ? 11.767 -10.257 -10.983 1.00 98.25 218 LYS A CA 1
ATOM 1551 C C . LYS A 1 218 ? 12.649 -9.279 -11.753 1.00 98.25 218 LYS A C 1
ATOM 1553 O O . LYS A 1 218 ? 12.798 -9.368 -12.969 1.00 98.25 218 LYS A O 1
ATOM 1558 N N . TYR A 1 219 ? 13.253 -8.345 -11.025 1.00 97.06 219 TYR A N 1
ATOM 1559 C CA . TYR A 1 219 ? 14.336 -7.510 -11.534 1.00 97.06 219 TYR A CA 1
ATOM 1560 C C . TYR A 1 219 ? 15.654 -8.054 -10.964 1.00 97.06 219 TYR A C 1
ATOM 1562 O O . TYR A 1 219 ? 15.827 -8.035 -9.747 1.00 97.06 219 TYR A O 1
ATOM 1570 N N . PRO A 1 220 ? 16.564 -8.590 -11.797 1.00 88.19 220 PRO A N 1
ATOM 1571 C CA . PRO A 1 220 ? 17.743 -9.313 -11.309 1.00 88.19 220 PRO A CA 1
ATOM 1572 C C . PRO A 1 220 ? 18.796 -8.402 -10.667 1.00 88.19 220 PRO A C 1
ATOM 1574 O O . PRO A 1 220 ? 19.628 -8.875 -9.897 1.00 88.19 220 PRO A O 1
ATOM 1577 N N . VAL A 1 221 ? 18.771 -7.104 -10.980 1.00 89.62 221 VAL A N 1
ATOM 1578 C CA . VAL A 1 221 ? 19.686 -6.101 -10.430 1.00 89.62 221 VAL A CA 1
ATOM 1579 C C . VAL A 1 221 ? 18.860 -4.928 -9.908 1.00 89.62 221 VAL A C 1
ATOM 1581 O O . VAL A 1 221 ? 18.114 -4.349 -10.706 1.00 89.62 221 VAL A O 1
ATOM 1584 N N . PRO A 1 222 ? 19.003 -4.557 -8.620 1.00 88.12 222 PRO A N 1
ATOM 1585 C CA . PRO A 1 222 ? 18.354 -3.376 -8.082 1.00 88.12 222 PRO A CA 1
ATOM 1586 C C . PRO A 1 222 ? 18.740 -2.123 -8.866 1.00 88.12 222 PRO A C 1
ATOM 1588 O O . PRO A 1 222 ? 19.923 -1.841 -9.074 1.00 88.12 222 PRO A O 1
ATOM 1591 N N . GLY A 1 223 ? 17.744 -1.355 -9.292 1.00 94.94 223 GLY A N 1
ATOM 1592 C CA . GLY A 1 223 ? 17.953 -0.155 -10.092 1.00 94.94 223 GLY A CA 1
ATOM 1593 C C . GLY A 1 223 ? 16.900 0.906 -9.825 1.00 94.94 223 GLY A C 1
ATOM 1594 O O . GLY A 1 223 ? 15.745 0.600 -9.533 1.00 94.94 223 GLY A O 1
ATOM 1595 N N . THR A 1 224 ? 17.299 2.170 -9.942 1.00 97.88 224 THR A N 1
ATOM 1596 C CA . THR A 1 224 ? 16.364 3.295 -9.877 1.00 97.88 224 THR A CA 1
ATOM 1597 C C . THR A 1 224 ? 15.890 3.639 -11.280 1.00 97.88 224 THR A C 1
ATOM 1599 O O . THR A 1 224 ? 16.698 3.927 -12.161 1.00 97.88 224 THR A O 1
ATOM 1602 N N . VAL A 1 225 ? 14.577 3.642 -11.474 1.00 97.81 225 VAL A N 1
ATOM 1603 C CA . VAL A 1 225 ? 13.929 4.210 -12.656 1.00 97.81 225 VAL A CA 1
ATOM 1604 C C . VAL A 1 225 ? 13.342 5.569 -12.301 1.00 97.81 225 VAL A C 1
ATOM 1606 O O . VAL A 1 225 ? 12.776 5.738 -11.220 1.00 97.81 225 VAL A O 1
ATOM 1609 N N . ALA A 1 226 ? 13.495 6.529 -13.207 1.00 97.62 226 ALA A N 1
ATOM 1610 C CA . ALA A 1 226 ? 12.960 7.875 -13.060 1.00 97.62 226 ALA A CA 1
ATOM 1611 C C . ALA A 1 226 ? 11.755 8.078 -13.984 1.00 97.62 226 ALA A C 1
ATOM 1613 O O . ALA A 1 226 ? 11.702 7.527 -15.087 1.00 97.62 226 ALA A O 1
ATOM 1614 N N . GLY A 1 227 ? 10.805 8.890 -13.531 1.00 97.12 227 GLY A N 1
ATOM 1615 C CA . GLY A 1 227 ? 9.693 9.364 -14.338 1.00 97.12 227 GLY A CA 1
ATOM 1616 C C . GLY A 1 227 ? 10.090 10.462 -15.332 1.00 97.12 227 GLY A C 1
ATOM 1617 O O . GLY A 1 227 ? 11.160 11.060 -15.210 1.00 97.12 227 GLY A O 1
ATOM 1618 N N . PRO A 1 228 ? 9.206 10.797 -16.287 1.00 97.88 228 PRO A N 1
ATOM 1619 C CA . PRO A 1 228 ? 7.838 10.302 -16.390 1.00 97.88 228 PRO A CA 1
ATOM 1620 C C . PRO A 1 228 ? 7.747 8.933 -17.072 1.00 97.88 228 PRO A C 1
ATOM 1622 O O . PRO A 1 228 ? 8.471 8.635 -18.018 1.00 97.88 228 PRO A O 1
ATOM 1625 N N . ILE A 1 229 ? 6.791 8.124 -16.625 1.00 98.12 229 ILE A N 1
ATOM 1626 C CA . ILE A 1 229 ? 6.400 6.867 -17.261 1.00 98.12 229 ILE A CA 1
ATOM 1627 C C . ILE A 1 229 ? 4.889 6.901 -17.404 1.00 98.12 229 ILE A C 1
ATOM 1629 O O . ILE A 1 229 ? 4.166 6.895 -16.407 1.00 98.12 229 ILE A O 1
ATOM 1633 N N . GLN A 1 230 ? 4.424 6.982 -18.650 1.00 97.06 230 GLN A N 1
ATOM 1634 C CA . GLN A 1 230 ? 3.005 7.090 -18.948 1.00 97.06 230 GLN A CA 1
ATOM 1635 C C . GLN A 1 230 ? 2.269 5.814 -18.535 1.00 97.06 230 GLN A C 1
ATOM 1637 O O . GLN A 1 230 ? 2.737 4.695 -18.755 1.00 97.06 230 GLN A O 1
ATOM 1642 N N . GLN A 1 231 ? 1.084 6.008 -17.970 1.00 95.38 231 GLN A N 1
ATOM 1643 C CA . GLN A 1 231 ? 0.158 4.933 -17.673 1.00 95.38 231 GLN A CA 1
ATOM 1644 C C . GLN A 1 231 ? -0.207 4.153 -18.945 1.00 95.38 231 GLN A C 1
ATOM 1646 O O . GLN A 1 231 ? -0.640 4.729 -19.945 1.00 95.38 231 GLN A O 1
ATOM 1651 N N . ALA A 1 232 ? -0.096 2.831 -18.869 1.00 95.69 232 ALA A N 1
ATOM 1652 C CA . ALA A 1 232 ? -0.564 1.895 -19.880 1.00 95.69 232 ALA A CA 1
ATOM 1653 C C . ALA A 1 232 ? -1.170 0.663 -19.196 1.00 95.69 232 ALA A C 1
ATOM 1655 O O . ALA A 1 232 ? -0.968 0.450 -18.005 1.00 95.69 232 ALA A O 1
ATOM 1656 N N . THR A 1 233 ? -1.950 -0.122 -19.942 1.00 96.50 233 THR A N 1
ATOM 1657 C CA . THR A 1 233 ? -2.563 -1.358 -19.426 1.00 96.50 233 THR A CA 1
ATOM 1658 C C . THR A 1 233 ? -1.481 -2.376 -19.070 1.00 96.50 233 THR A C 1
ATOM 1660 O O . THR A 1 233 ? -0.598 -2.634 -19.884 1.00 96.50 233 THR A O 1
ATOM 1663 N N . GLY A 1 234 ? -1.573 -2.969 -17.880 1.00 95.81 234 GLY A N 1
ATOM 1664 C CA . GLY A 1 234 ? -0.668 -4.020 -17.414 1.00 95.81 234 GLY A CA 1
ATOM 1665 C C . GLY A 1 234 ? 0.731 -3.550 -17.004 1.00 95.81 234 GLY A C 1
ATOM 1666 O O . GLY A 1 234 ? 1.613 -4.388 -16.821 1.00 95.81 234 GLY A O 1
ATOM 1667 N N . ASN A 1 235 ? 0.964 -2.247 -16.834 1.00 98.44 235 ASN A N 1
ATOM 1668 C CA . ASN A 1 235 ? 2.243 -1.746 -16.341 1.00 98.44 235 ASN A CA 1
ATOM 1669 C C . ASN A 1 235 ? 2.557 -2.297 -14.940 1.00 98.44 235 ASN A C 1
ATOM 1671 O O . ASN A 1 235 ? 1.693 -2.440 -14.074 1.00 98.44 235 ASN A O 1
ATOM 1675 N N . ASN A 1 236 ? 3.839 -2.523 -14.675 1.00 98.69 236 ASN A N 1
ATOM 1676 C CA . ASN A 1 236 ? 4.316 -2.733 -13.312 1.00 98.69 236 ASN A CA 1
ATOM 1677 C C . ASN A 1 236 ? 4.208 -1.435 -12.522 1.00 98.69 236 ASN A C 1
ATOM 1679 O O . ASN A 1 236 ? 3.715 -1.425 -11.393 1.00 98.69 236 ASN A O 1
ATOM 1683 N N . TYR A 1 237 ? 4.595 -0.332 -13.153 1.00 98.56 237 TYR A N 1
ATOM 1684 C CA . TYR A 1 237 ? 4.516 0.990 -12.571 1.00 98.56 237 TYR A CA 1
ATOM 1685 C C . TYR A 1 237 ? 4.239 2.084 -13.605 1.00 98.56 237 TYR A C 1
ATOM 1687 O O . TYR A 1 237 ? 4.634 1.992 -14.771 1.00 98.56 237 TYR A O 1
ATOM 1695 N N . ASP A 1 238 ? 3.607 3.157 -13.148 1.00 98.25 238 ASP A N 1
ATOM 1696 C CA . ASP A 1 238 ? 3.575 4.454 -13.819 1.00 98.25 238 ASP A CA 1
ATOM 1697 C C . ASP A 1 238 ? 3.994 5.555 -12.836 1.00 98.25 238 ASP A C 1
ATOM 1699 O O . ASP A 1 238 ? 3.959 5.379 -11.613 1.00 98.25 238 ASP A O 1
ATOM 1703 N N . MET A 1 239 ? 4.516 6.661 -13.365 1.00 97.75 239 MET A N 1
ATOM 1704 C CA . MET A 1 239 ? 5.019 7.738 -12.515 1.00 97.75 239 MET A CA 1
ATOM 1705 C C . MET A 1 239 ? 5.078 9.084 -13.223 1.00 97.75 239 MET A C 1
ATOM 1707 O O . MET A 1 239 ? 5.394 9.172 -14.410 1.00 97.75 239 MET A O 1
ATOM 1711 N N . TRP A 1 240 ? 4.808 10.150 -12.476 1.00 98.00 240 TRP A N 1
ATOM 1712 C CA . TRP A 1 240 ? 4.952 11.524 -12.955 1.00 98.00 240 TRP A CA 1
ATOM 1713 C C . TRP A 1 240 ? 6.428 11.939 -13.052 1.00 98.00 240 TRP A C 1
ATOM 1715 O O . TRP A 1 240 ? 7.319 11.294 -12.496 1.00 98.00 240 TRP A O 1
ATOM 1725 N N . ALA A 1 241 ? 6.699 13.013 -13.796 1.00 97.38 241 ALA A N 1
ATOM 1726 C CA . ALA A 1 241 ? 8.051 13.542 -13.951 1.00 97.38 241 ALA A CA 1
ATOM 1727 C C . ALA A 1 241 ? 8.651 13.954 -12.595 1.00 97.38 241 ALA A C 1
ATOM 1729 O O . ALA A 1 241 ? 7.958 14.522 -11.754 1.00 97.38 241 ALA A O 1
ATOM 1730 N N . GLY A 1 242 ? 9.942 13.677 -12.396 1.00 96.25 242 GLY A N 1
ATOM 1731 C CA . GLY A 1 242 ? 10.658 14.004 -11.157 1.00 96.25 242 GLY A CA 1
ATOM 1732 C C . GLY A 1 242 ? 10.495 12.990 -10.019 1.00 96.25 242 GLY A C 1
ATOM 1733 O O . GLY A 1 242 ? 11.198 13.101 -9.021 1.00 96.25 242 GLY A O 1
ATOM 1734 N N . LEU A 1 243 ? 9.631 11.980 -10.167 1.00 98.31 243 LEU A N 1
ATOM 1735 C CA . LEU A 1 243 ? 9.486 10.884 -9.201 1.00 98.31 243 LEU A CA 1
ATOM 1736 C C . LEU A 1 243 ? 10.351 9.685 -9.605 1.00 98.31 243 LEU A C 1
ATOM 1738 O O . LEU A 1 243 ? 10.707 9.538 -10.776 1.00 98.31 243 LEU A O 1
ATOM 1742 N N . SER A 1 244 ? 10.705 8.826 -8.648 1.00 98.31 244 SER A N 1
ATOM 1743 C CA . SER A 1 244 ? 11.545 7.650 -8.903 1.00 98.31 244 SER A CA 1
ATOM 1744 C C . SER A 1 244 ? 11.114 6.414 -8.113 1.00 98.31 244 SER A C 1
ATOM 1746 O O . SER A 1 244 ? 10.619 6.503 -6.988 1.00 98.31 244 SER A O 1
ATOM 1748 N N . LEU A 1 245 ? 11.369 5.238 -8.686 1.00 98.31 245 LEU A N 1
ATOM 1749 C CA . LEU A 1 245 ? 11.153 3.932 -8.061 1.00 98.31 245 LEU A CA 1
ATOM 1750 C C . LEU A 1 245 ? 12.459 3.133 -8.093 1.00 98.31 245 LEU A C 1
ATOM 1752 O O . LEU A 1 245 ? 13.047 2.957 -9.158 1.00 98.31 245 LEU A O 1
ATOM 1756 N N . ARG A 1 246 ? 12.900 2.616 -6.946 1.00 98.06 246 ARG A N 1
ATOM 1757 C CA . ARG A 1 246 ? 13.991 1.638 -6.858 1.00 98.06 246 ARG A CA 1
ATOM 1758 C C . ARG A 1 246 ? 13.391 0.238 -6.836 1.00 98.06 246 ARG A C 1
ATOM 1760 O O . ARG A 1 246 ? 12.635 -0.069 -5.921 1.00 98.06 246 ARG A O 1
ATOM 1767 N N . ARG A 1 247 ? 13.714 -0.594 -7.816 1.00 95.06 247 ARG A N 1
ATOM 1768 C CA . ARG A 1 247 ? 13.131 -1.927 -8.024 1.00 95.06 247 ARG A CA 1
ATOM 1769 C C . ARG A 1 247 ? 14.193 -3.003 -8.118 1.00 95.06 247 ARG A C 1
ATOM 1771 O O . ARG A 1 247 ? 15.273 -2.661 -8.641 1.00 95.06 247 ARG A O 1
#

Sequence (247 aa):
MISRNLITTINAKDISTLDVTNADITADPRCAGLALSVKTSKMFMLKNSSIVGTYGAIQISGTASSPAQAMIIDTTVSNSGIASTV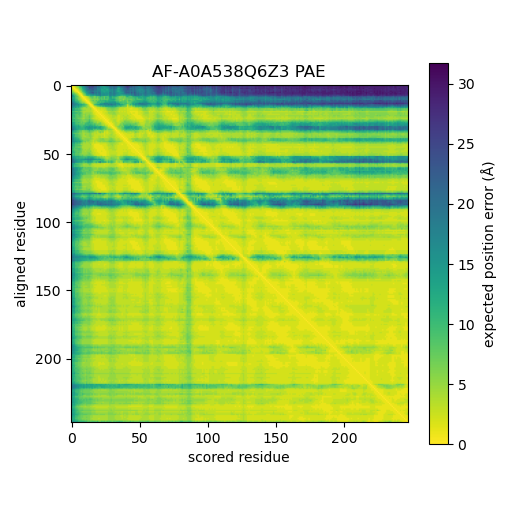DSGPAILTIIGGKIFNNMSASQFRDGKVTLKNVRIEANGGNGSSAIYVSGSSAQSLASLVMRGCTVVNNRYGIAMFDYSAADLGTDADPGNNVFQDNQLAGVTLGGIAGPQLVNAVGNTWNPMTQGSDALGKYPVPGTVAGPIQQATGNNYDMWAGLSLRR

Secondary structure (DSSP, 8-state):
-------S-----S-SEEEEES-EEE--TTS-SEEEEEE-SSEEEEES-EEE-SSEEEEEE-BTTB-EEEEEES-EEESS-EEE-GGG--EEEEEESSEEES-SS-EEEESEEEEEES-EEES--GGG-EEEEEE-SBTTB-EEEEEES-EEES-SEEEEE-TTEEEES--SSS----EEES-SSEEEEE-STT--SEEE-TT-B-STTSTT--TTS--SS--EEES-B---TTEEEEE-TT-EEE-

Nearest PDB structures (foldseek):
  4z05-assembly2_B  TM=4.906E-01  e=2.352E-01  Caldicellulosiruptor bescii DSM 6725
  4yz0-assembly2_B  TM=3.468E-01  e=3.502E-01  Caldicellulosiruptor bescii DSM 6725
  4yza-assembly2_B  TM=4.159E-01  e=1.342E+00  Caldicellulosiruptor bescii DSM 6725
  4yzx-assembly2_B  TM=2.715E-01  e=4.066E-01  Caldicellulosiruptor bescii DSM 6725
  7xzb-assembly2_B  TM=2.696E-01  e=1.901E+00  Flavobacteriaceae bacterium SA-0082

Radius of gyration: 17.75 Å; Cα contacts (8 Å, |Δi|>4): 821; chains: 1; bounding box: 50×36×50 Å

Mean predicted aligned error: 5.58 Å

pLDDT: mean 88.21, std 13.86, range [32.44, 98.94]